Protein 8R0D (pdb70)

Solvent-accessible surface area: 11100 Å² total; per-residue (Å²): 139,116,97,0,116,25,22,2,0,0,0,2,13,0,4,26,20,13,0,20,26,0,0,74,25,0,48,89,12,14,3,57,0,0,0,0,15,101,77,66,112,78,0,78,59,29,5,108,144,30,29,203,66,8,26,25,22,91,2,42,12,32,62,58,108,33,0,62,74,0,2,80,54,1,39,90,123,46,62,80,0,8,1,0,0,8,15,24,16,24,0,5,110,11,87,18,51,111,157,81,40,74,149,82,33,59,96,100,0,44,15,12,1,44,71,2,5,111,21,0,1,81,18,0,13,157,32,0,40,99,56,114,96,2,1,0,0,0,6,0,1,2,59,64,100,3,16,63,78,0,2,72,1,9,15,82,0,3,117,29,2,25,28,23,4,132,101,28,15,82,104,3,39,142,49,43,2,23,0,0,1,0,0,5,41,3,17,10,47,39,22,24,22,49,52,120,103,8,34,46,53,5,100,59,54,7,78,142,121,30,108,125,144,26,16,75,98,90,3,70,24,0,1,124,11,0,6,80,0,1,1,72,122,2,70,215,36,57,33,79,37,41,49,47,29,91,37,110,23,136,162

Structure (mmCIF, N/CA/C/O backbone):
data_8R0D
#
_entry.id   8R0D
#
_cell.length_a   62.890
_cell.length_b   85.520
_cell.length_c   109.720
_cell.angle_alpha   90.000
_cell.angle_beta   90.000
_cell.angle_gamma   90.000
#
_symmetry.space_group_name_H-M   'I 2 2 2'
#
loop_
_entity.id
_entity.type
_entity.pdbx_description
1 polymer Borneoldehydrogenase
2 non-polymer 1,2-ETHANEDIOL
3 non-polymer 'FORMIC ACID'
4 water water
#
loop_
_atom_site.group_PDB
_atom_site.id
_atom_site.type_symbol
_atom_site.label_atom_id
_atom_site.label_alt_id
_atom_site.label_comp_id
_atom_site.label_asym_id
_atom_site.label_entity_id
_atom_site.label_seq_id
_atom_site.pdbx_PDB_ins_code
_atom_site.Cartn_x
_atom_site.Cartn_y
_atom_site.Cartn_z
_atom_site.occupancy
_atom_site.B_iso_or_equiv
_atom_site.auth_seq_id
_atom_site.auth_comp_id
_atom_site.auth_asym_id
_atom_site.auth_atom_id
_atom_site.pdbx_PDB_model_num
ATOM 1 N N . SER A 1 22 ? 30.11567 1.87664 19.86159 1.000 66.02863 22 SER A N 1
ATOM 2 C CA . SER A 1 22 ? 31.20451 2.81499 20.13878 1.000 67.99868 22 SER A CA 1
ATOM 3 C C . SER A 1 22 ? 30.69268 4.17042 20.63638 1.000 59.42809 22 SER A C 1
ATOM 4 O O . SER A 1 22 ? 31.44322 4.94245 21.23447 1.000 62.02760 22 SER A O 1
ATOM 7 N N . LYS A 1 23 ? 29.42136 4.46235 20.37454 1.000 60.16177 23 LYS A N 1
ATOM 8 C CA . LYS A 1 23 ? 28.79586 5.72061 20.77097 1.000 41.15303 23 LYS A CA 1
ATOM 9 C C . LYS A 1 23 ? 27.88879 5.46473 21.97424 1.000 39.32425 23 LYS A C 1
ATOM 10 O O . LYS A 1 23 ? 26.66101 5.54910 21.91828 1.000 32.69903 23 LYS A O 1
ATOM 16 N N A ARG A 1 24 ? 28.51895 5.15762 23.09729 0.642 33.30324 24 ARG A N 1
ATOM 17 N N B ARG A 1 24 ? 28.52519 5.17415 23.10105 0.358 33.30665 24 ARG A N 1
ATOM 18 C CA A ARG A 1 24 ? 27.74923 4.72637 24.25201 0.642 28.64237 24 ARG A CA 1
ATOM 19 C CA B ARG A 1 24 ? 27.79211 4.74483 24.28047 0.358 28.75271 24 ARG A CA 1
ATOM 20 C C A ARG A 1 24 ? 26.97594 5.85476 24.91344 0.642 28.67588 24 ARG A C 1
ATOM 21 C C B ARG A 1 24 ? 26.98214 5.86075 24.92106 0.358 28.70442 24 ARG A C 1
ATOM 22 O O A ARG A 1 24 ? 26.20551 5.58184 25.83715 0.642 31.81359 24 ARG A O 1
ATOM 23 O O B ARG A 1 24 ? 26.20529 5.58505 25.83985 0.358 31.74230 24 ARG A O 1
ATOM 38 N N . LEU A 1 25 ? 27.12642 7.10544 24.45904 1.000 22.36603 25 LEU A N 1
ATOM 39 C CA . LEU A 1 25 ? 26.39908 8.22663 25.04449 1.000 24.78870 25 LEU A CA 1
ATOM 40 C C . LEU A 1 25 ? 25.65964 9.02142 23.97401 1.000 25.63055 25 LEU A C 1
ATOM 41 O O . LEU A 1 25 ? 25.42796 10.22872 24.13632 1.000 21.84694 25 LEU A O 1
ATOM 46 N N A GLU A 1 26 ? 25.31923 8.37397 22.86087 0.707 27.35384 26 GLU A N 1
ATOM 47 N N B GLU A 1 26 ? 25.25806 8.34633 22.89298 0.293 27.40112 26 GLU A N 1
ATOM 48 C CA A GLU A 1 26 ? 24.78597 9.11795 21.72752 0.707 27.54799 26 GLU A CA 1
ATOM 49 C CA B GLU A 1 26 ? 24.55901 8.94833 21.75537 0.293 28.46567 26 GLU A CA 1
ATOM 50 C C A GLU A 1 26 ? 23.53762 9.88691 22.13923 0.707 27.73965 26 GLU A C 1
ATOM 51 C C B GLU A 1 26 ? 23.44100 9.88935 22.20145 0.293 27.81691 26 GLU A C 1
ATOM 52 O O A GLU A 1 26 ? 22.60800 9.33385 22.73191 0.707 30.69360 26 GLU A O 1
ATOM 53 O O B GLU A 1 26 ? 22.48247 9.45921 22.84929 0.293 30.50698 26 GLU A O 1
ATOM 64 N N . GLY A 1 27 ? 23.55535 11.18217 21.86475 1.000 27.30983 27 GLY A N 1
ATOM 65 C CA . GLY A 1 27 ? 22.44903 12.07845 22.11117 1.000 31.80638 27 GLY A CA 1
ATOM 66 C C . GLY A 1 27 ? 22.32743 12.59134 23.53080 1.000 28.38992 27 GLY A C 1
ATOM 67 O O . GLY A 1 27 ? 21.49154 13.47337 23.78604 1.000 27.71486 27 GLY A O 1
ATOM 68 N N . LYS A 1 28 ? 23.12938 12.08090 24.46231 1.000 22.69189 28 LYS A N 1
ATOM 69 C CA . LYS A 1 28 ? 23.04788 12.51529 25.84685 1.000 23.47929 28 LYS A CA 1
ATOM 70 C C . LYS A 1 28 ? 23.75440 13.85249 26.00990 1.000 22.19480 28 LYS A C 1
ATOM 71 O O . LYS A 1 28 ? 24.66603 14.18782 25.25294 1.000 28.64028 28 LYS A O 1
ATOM 77 N N . VAL A 1 29 ? 23.31398 14.60971 27.00867 1.000 18.94499 29 VAL A N 1
ATOM 78 C CA . VAL A 1 29 ? 23.80696 15.95431 27.30442 1.000 20.70277 29 VAL A CA 1
ATOM 79 C C . VAL A 1 29 ? 24.45755 15.88988 28.67926 1.000 19.88991 29 VAL A C 1
ATOM 80 O O . VAL A 1 29 ? 23.77254 15.60381 29.67156 1.000 22.79278 29 VAL A O 1
ATOM 84 N N . ALA A 1 30 ? 25.75442 16.18304 28.74213 1.000 20.09384 30 ALA A N 1
ATOM 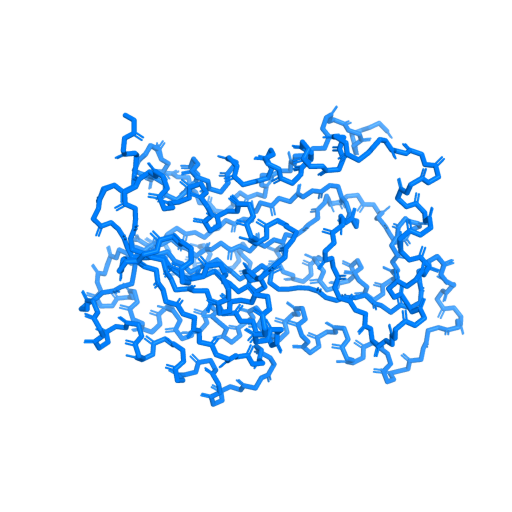85 C CA . ALA A 1 30 ? 26.52089 16.07177 29.97813 1.000 19.22223 30 ALA A CA 1
ATOM 86 C C . ALA A 1 30 ? 27.12665 17.41978 30.34243 1.000 22.56667 30 ALA A C 1
ATOM 87 O O . ALA A 1 30 ? 27.61913 18.14915 29.47484 1.000 20.35641 30 ALA A O 1
ATOM 89 N N . ILE A 1 31 ? 27.08963 17.75860 31.63013 1.000 17.29996 31 ILE A N 1
ATOM 90 C CA . ILE A 1 31 ? 27.86482 18.86704 32.18771 1.000 19.59040 31 ILE A CA 1
ATOM 91 C C . ILE A 1 31 ? 28.99175 18.27215 33.00734 1.000 22.05735 31 ILE A C 1
ATOM 92 O O . ILE A 1 31 ? 28.76416 17.34303 33.78679 1.000 20.28111 31 ILE A O 1
ATOM 97 N N . ILE A 1 32 ? 30.19971 18.79958 32.85744 1.000 16.11405 32 ILE A N 1
ATOM 98 C CA . ILE A 1 32 ? 31.34718 18.27165 33.60549 1.000 21.08938 32 ILE A CA 1
ATOM 99 C C . ILE A 1 32 ? 32.03752 19.45859 34.26731 1.000 24.06227 32 ILE A C 1
ATOM 100 O O . ILE A 1 32 ? 32.58809 20.32422 33.56594 1.000 20.27954 32 ILE A O 1
ATOM 105 N N . THR A 1 33 ? 31.98255 19.53374 35.60560 1.000 17.73761 33 THR A N 1
ATOM 106 C CA . THR A 1 33 ? 32.70726 20.61948 36.26093 1.000 19.66960 33 THR A CA 1
ATOM 107 C C . THR A 1 33 ? 34.17864 20.22738 36.43050 1.000 17.42402 33 THR A C 1
ATOM 108 O O . THR A 1 33 ? 34.53872 19.05382 36.39052 1.000 20.33924 33 THR A O 1
ATOM 112 N N . GLY A 1 34 ? 35.03029 21.22940 36.66069 1.000 18.46921 34 GLY A N 1
ATOM 113 C CA . GLY A 1 34 ? 36.46093 20.97677 36.58836 1.000 20.61876 34 GLY A CA 1
ATOM 114 C C . GLY A 1 34 ? 36.87056 20.38902 35.25692 1.000 20.27140 34 GLY A C 1
ATOM 115 O O . GLY A 1 34 ? 37.85542 19.65140 35.18664 1.000 19.98284 34 GLY A O 1
ATOM 116 N N . GLY A 1 35 ? 36.11228 20.69596 34.17308 1.000 19.49897 35 GLY A N 1
ATOM 117 C CA . GLY A 1 35 ? 36.34887 19.99658 32.93779 1.000 22.20318 35 GLY A CA 1
ATOM 118 C C . GLY A 1 35 ? 37.54116 20.47254 32.14133 1.000 21.70609 35 GLY A C 1
ATOM 119 O O . GLY A 1 35 ? 37.80773 19.92083 31.06351 1.000 22.75465 35 GLY A O 1
ATOM 120 N N . ALA A 1 36 ? 38.27343 21.47525 32.61895 1.000 23.01716 36 ALA A N 1
ATOM 121 C CA . ALA A 1 36 ? 39.36186 22.02609 31.80435 1.000 26.54833 36 ALA A CA 1
ATOM 122 C C . ALA A 1 36 ? 40.67765 21.30567 32.03152 1.000 28.63645 36 ALA A C 1
ATOM 123 O O . ALA A 1 36 ? 41.63367 21.55181 31.29476 1.000 24.99192 36 ALA A O 1
ATOM 125 N N . SER A 1 37 ? 40.76853 20.41551 33.01631 1.000 22.88153 37 SER A N 1
ATOM 126 C CA . SER A 1 37 ? 42.04460 19.76555 33.27575 1.000 21.20073 37 SER A CA 1
ATOM 127 C C . SER A 1 37 ? 41.81191 18.40007 33.90565 1.000 25.57036 37 SER A C 1
ATOM 128 O O . SER A 1 37 ? 40.70961 18.09111 34.35772 1.000 25.57032 37 SER A O 1
ATOM 131 N N . GLY A 1 38 ? 42.87769 17.59629 33.96246 1.000 21.20664 38 GLY A N 1
ATOM 132 C CA . GLY A 1 38 ? 42.83682 16.39834 34.82035 1.000 23.60468 38 GLY A CA 1
ATOM 133 C C . GLY A 1 38 ? 41.73264 15.42311 34.43564 1.000 27.12742 38 GLY A C 1
ATOM 134 O O . GLY A 1 38 ? 41.44412 15.20830 33.24641 1.000 24.69831 38 GLY A O 1
ATOM 135 N N . ILE A 1 39 ? 41.10862 14.81484 35.46138 1.000 23.70573 39 ILE A N 1
ATOM 136 C CA . ILE A 1 39 ? 40.00957 13.87289 35.23852 1.000 25.63709 39 ILE A CA 1
ATOM 137 C C . ILE A 1 39 ? 38.88590 14.52971 34.44162 1.000 20.99048 39 ILE A C 1
ATOM 138 O O . ILE A 1 39 ? 38.29196 13.91056 33.53988 1.000 22.43947 39 ILE A O 1
ATOM 143 N N . GLY A 1 40 ? 38.54396 15.76768 34.78597 1.000 21.25422 40 GLY A N 1
ATOM 144 C CA . GLY A 1 40 ? 37.44261 16.42246 34.08018 1.000 18.65983 40 GLY A CA 1
ATOM 145 C C . GLY A 1 40 ? 37.69657 16.47801 32.58337 1.000 20.00823 40 GLY A C 1
ATOM 146 O O . GLY A 1 40 ? 36.84078 16.10573 31.77869 1.000 18.94134 40 GLY A O 1
ATOM 147 N N . ALA A 1 41 ? 38.90407 16.90585 32.19435 1.000 21.51475 41 ALA A N 1
ATOM 148 C CA . ALA A 1 41 ? 39.23098 17.02688 30.76972 1.000 22.49441 41 ALA A CA 1
ATOM 149 C C . ALA A 1 41 ? 39.23727 15.67045 30.07503 1.000 24.26261 41 ALA A C 1
ATOM 150 O O . ALA A 1 41 ? 38.76110 15.53997 28.93390 1.000 23.84343 41 ALA A O 1
ATOM 152 N N A SER A 1 42 ? 39.81076 14.64351 30.71553 0.648 23.32228 42 SER A N 1
ATOM 153 N N B SER A 1 42 ? 39.78611 14.65396 30.74445 0.352 23.30594 42 SER A N 1
ATOM 154 C CA A SER A 1 42 ? 39.74689 13.30966 30.11858 0.648 22.07335 42 SER A CA 1
ATOM 155 C CA B SER A 1 42 ? 39.77935 13.30228 30.19970 0.352 22.18019 42 SER A CA 1
ATOM 156 C C A SER A 1 42 ? 38.30266 12.89139 29.89288 0.648 19.48627 42 SER A C 1
ATOM 157 C C B SER A 1 42 ? 38.35970 12.78917 29.99271 0.352 19.72173 42 SER A C 1
ATOM 158 O O A SER A 1 42 ? 37.96950 12.31141 28.85588 0.648 21.91270 42 SER A O 1
ATOM 159 O O B SER A 1 42 ? 38.10903 12.01616 29.06438 0.352 22.34058 42 SER A O 1
ATOM 164 N N . THR A 1 43 ? 37.41950 13.20853 30.84515 1.000 20.80048 43 THR A N 1
ATOM 165 C CA . THR A 1 43 ? 36.03605 12.78717 30.70253 1.000 18.54026 43 THR A CA 1
ATOM 166 C C . THR A 1 43 ? 35.32505 13.58898 29.60756 1.000 16.52951 43 THR A C 1
ATOM 167 O O . THR A 1 43 ? 34.52759 13.03031 28.84809 1.000 21.43153 43 THR A O 1
ATOM 171 N N . VAL A 1 44 ? 35.62323 14.88204 29.50649 1.000 18.61349 44 VAL A N 1
ATOM 172 C CA . VAL A 1 44 ? 35.09472 15.70314 28.41096 1.000 15.99447 44 VAL A CA 1
ATOM 173 C C . VAL A 1 44 ? 35.41186 15.03758 27.09040 1.000 18.99822 44 VAL A C 1
ATOM 174 O O . VAL A 1 44 ? 34.53377 14.79226 26.24521 1.000 22.28952 44 VAL A O 1
ATOM 178 N N . GLN A 1 45 ? 36.67767 14.69373 26.91265 1.000 19.36154 45 GLN A N 1
ATOM 179 C CA . GLN A 1 45 ? 37.08880 14.12715 25.63621 1.000 21.80113 45 GLN A CA 1
ATOM 180 C C . GLN A 1 45 ? 36.40337 12.79489 25.37979 1.000 25.28650 45 GLN A C 1
ATOM 181 O O . GLN A 1 45 ? 35.87555 12.54223 24.28517 1.000 24.77106 45 GLN A O 1
ATOM 187 N N . LEU A 1 46 ? 36.43216 11.91152 26.37862 1.000 22.44335 46 LEU A N 1
ATOM 188 C CA . LEU A 1 46 ? 35.83711 10.59121 26.21979 1.000 17.43714 46 LEU A CA 1
ATOM 189 C C . LEU A 1 46 ? 34.33142 10.67345 25.96688 1.000 21.91512 46 LEU A C 1
ATOM 190 O O . LEU A 1 46 ? 33.79236 9.90765 25.15418 1.000 20.87589 46 LEU A O 1
ATOM 195 N N . PHE A 1 47 ? 33.62490 11.54267 26.69103 1.000 18.09045 47 PHE A N 1
ATOM 196 C C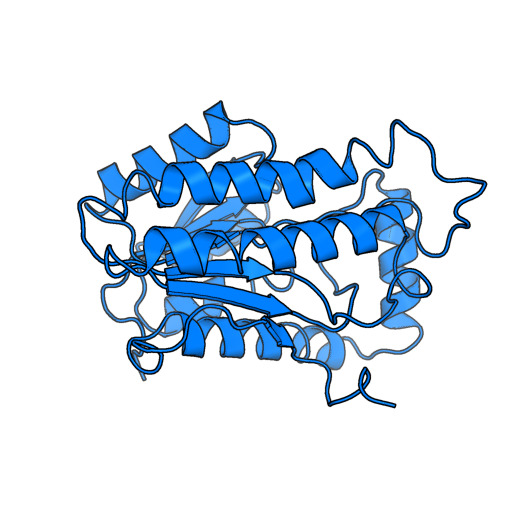A . PHE A 1 47 ? 32.18787 11.68514 26.46952 1.000 19.62979 47 PHE A CA 1
ATOM 197 C C . PHE A 1 47 ? 31.93099 12.20237 25.06186 1.000 21.95798 47 PHE A C 1
ATOM 198 O O . PHE A 1 47 ? 31.02163 11.73262 24.36787 1.000 21.05597 47 PHE A O 1
ATOM 206 N N . HIS A 1 48 ? 32.74045 13.15899 24.62606 1.000 21.57662 48 HIS A N 1
ATOM 207 C CA . HIS A 1 48 ? 32.59555 13.67629 23.26231 1.000 23.57835 48 HIS A CA 1
ATOM 208 C C . HIS A 1 48 ? 32.83376 12.57870 22.23590 1.000 24.90718 48 HIS A C 1
ATOM 209 O O . HIS A 1 48 ? 32.03553 12.40195 21.31512 1.000 26.74311 48 HIS A O 1
ATOM 216 N N . GLU A 1 49 ? 33.92648 11.81173 22.38393 1.000 19.87893 49 GLU A N 1
ATOM 217 C CA . GLU A 1 49 ? 34.15317 10.68493 21.46749 1.000 23.13168 49 GLU A CA 1
ATOM 218 C C . GLU A 1 49 ? 33.01388 9.67379 21.47250 1.000 34.84332 49 GLU A C 1
ATOM 219 O O . GLU A 1 49 ? 32.88482 8.90293 20.51369 1.000 28.40688 49 GLU A O 1
ATOM 225 N N . ASN A 1 50 ? 32.18865 9.64983 22.52019 1.000 22.95312 50 ASN A N 1
ATOM 226 C CA . ASN A 1 50 ? 31.11918 8.67231 22.64170 1.000 22.92866 50 ASN A CA 1
ATOM 227 C C . ASN A 1 50 ? 29.74686 9.25869 22.33451 1.000 21.96520 50 ASN A C 1
ATOM 228 O O . ASN A 1 50 ? 28.72216 8.65666 22.69015 1.000 24.69306 50 ASN A O 1
ATOM 233 N N . GLY A 1 51 ? 29.70424 10.42520 21.70486 1.000 21.65412 51 GLY A N 1
ATOM 234 C CA . GLY A 1 51 ? 28.47508 10.91420 21.13176 1.000 21.96728 51 GLY A CA 1
ATOM 235 C C . GLY A 1 51 ? 27.71109 11.88677 21.98995 1.000 22.84304 51 GLY A C 1
ATOM 236 O O . GLY A 1 51 ? 26.62357 12.30717 21.58611 1.000 24.29468 51 GLY A O 1
ATOM 237 N N . ALA A 1 52 ? 28.23046 12.25827 23.16217 1.000 20.81076 52 ALA A N 1
ATOM 238 C CA . ALA A 1 52 ? 27.46726 13.16261 24.01444 1.000 20.55015 52 ALA A CA 1
ATOM 239 C C . ALA A 1 52 ? 27.67723 14.59836 23.53318 1.000 22.85826 52 ALA A C 1
ATOM 240 O O . ALA A 1 52 ? 28.67868 14.91655 22.87552 1.000 22.15299 52 ALA A O 1
ATOM 242 N N . LYS A 1 53 ? 26.70971 15.45751 23.86168 1.000 19.82045 53 LYS A N 1
ATOM 243 C CA . LYS A 1 53 ? 26.91949 16.90008 23.86215 1.000 21.15873 53 LYS A CA 1
ATOM 244 C C . LYS A 1 53 ? 27.55061 17.22834 25.19999 1.000 26.81148 53 LYS A C 1
ATOM 245 O O . LYS A 1 53 ? 27.06142 16.74148 26.21655 1.000 23.22101 53 LYS A O 1
ATOM 251 N N . VAL A 1 54 ? 28.62905 18.01744 25.22478 1.000 17.84456 54 VAL A N 1
ATOM 252 C CA . VAL A 1 54 ? 29.36391 18.22747 26.48353 1.000 17.68363 54 VAL A CA 1
ATOM 253 C C . VAL A 1 54 ? 29.49897 19.71317 26.77701 1.000 24.83862 54 VAL A C 1
ATOM 254 O O . VAL A 1 54 ? 29.97749 20.47057 25.92707 1.000 22.29882 54 VAL A O 1
ATOM 258 N N . VAL A 1 55 ? 29.14405 20.10551 28.00479 1.000 17.23421 55 VAL A N 1
ATOM 259 C CA . VAL A 1 55 ? 29.37014 21.44843 28.52712 1.000 19.14294 55 VAL A CA 1
ATOM 260 C C . VAL A 1 55 ? 30.51685 21.36933 29.52350 1.000 29.27328 55 VAL A C 1
ATOM 261 O O . VAL A 1 55 ? 30.39522 20.70846 30.57369 1.000 21.65048 55 VAL A O 1
ATOM 265 N N . ILE A 1 56 ? 31.62315 22.03366 29.18742 1.000 22.22791 56 ILE A N 1
ATOM 266 C CA . ILE A 1 56 ? 32.79011 22.12970 30.06724 1.000 23.38176 56 ILE A CA 1
ATOM 267 C C . ILE A 1 56 ? 32.54578 23.28707 31.01534 1.000 25.79599 56 ILE A C 1
ATOM 268 O O . ILE A 1 56 ? 32.38042 24.42183 30.56293 1.000 24.18735 56 ILE A O 1
ATOM 273 N N . ALA A 1 57 ? 32.51214 23.01580 32.32180 1.000 20.54647 57 ALA A N 1
ATOM 274 C CA . ALA A 1 57 ? 32.42709 24.07944 33.32430 1.000 17.73838 57 ALA A CA 1
ATOM 275 C C . ALA A 1 57 ? 33.73941 24.15641 34.10704 1.000 27.98022 57 ALA A C 1
ATOM 276 O O . ALA A 1 57 ? 34.16732 23.16439 34.70819 1.000 20.95838 57 ALA A O 1
ATOM 278 N N . ASP A 1 58 ? 34.35736 25.33450 34.13829 1.000 19.30946 58 ASP A N 1
ATOM 279 C CA . ASP A 1 58 ? 35.58558 25.49024 34.91496 1.000 20.69444 58 ASP A CA 1
ATOM 280 C C . ASP A 1 58 ? 35.78722 26.97706 35.17847 1.000 23.94899 58 ASP A C 1
ATOM 281 O O . ASP A 1 58 ? 34.92383 27.79638 34.87248 1.000 21.49451 58 ASP A O 1
ATOM 286 N N . ILE A 1 59 ? 36.92169 27.32228 35.77445 1.000 21.06063 59 ILE A N 1
ATOM 287 C CA . ILE A 1 59 ? 37.34834 28.70410 35.90923 1.000 27.05356 59 ILE A CA 1
ATOM 288 C C . ILE A 1 59 ? 38.64330 28.95276 35.17287 1.000 26.75499 59 ILE A C 1
ATOM 289 O O . ILE A 1 59 ? 39.13213 30.08052 35.16473 1.000 28.20086 59 ILE A O 1
ATOM 294 N N . GLN A 1 60 ? 39.22258 27.91857 34.56036 1.000 25.76316 60 GLN A N 1
ATOM 295 C CA . GLN A 1 60 ? 40.42349 28.08506 33.75207 1.000 25.82808 60 GLN A CA 1
ATOM 296 C C . GLN A 1 60 ? 39.96964 28.29457 32.30570 1.000 28.75093 60 GLN A C 1
ATOM 297 O O . GLN A 1 60 ? 39.89640 27.36410 31.50489 1.000 27.99826 60 GLN A O 1
ATOM 303 N N . ASP A 1 61 ? 39.63611 29.55289 31.98653 1.000 29.96088 61 ASP A N 1
ATOM 304 C CA . ASP A 1 61 ? 38.96268 29.86454 30.72237 1.000 29.36367 61 ASP A CA 1
ATOM 305 C C . ASP A 1 61 ? 39.83578 29.53620 29.51261 1.000 29.16263 61 ASP A C 1
ATOM 306 O O . ASP A 1 61 ? 39.34164 28.99953 28.51127 1.000 35.87697 61 ASP A O 1
ATOM 311 N N . ASP A 1 62 ? 41.13459 29.84627 29.57967 1.000 32.68010 62 ASP A N 1
ATOM 312 C CA A ASP A 1 62 ? 42.02317 29.59333 28.44544 0.557 33.72082 62 ASP A CA 1
ATOM 313 C CA B ASP A 1 62 ? 41.99438 29.60096 28.42765 0.443 33.69609 62 ASP A CA 1
ATOM 314 C C . ASP A 1 62 ? 42.06447 28.10969 28.10305 1.000 30.42908 62 ASP A C 1
ATOM 315 O O . ASP A 1 62 ? 41.83706 27.71128 26.95145 1.000 32.69276 62 ASP A O 1
ATOM 324 N N . LEU A 1 63 ? 42.36226 27.27067 29.09859 1.000 29.51144 63 LEU A N 1
ATOM 325 C CA . LEU A 1 63 ? 42.37056 25.82766 28.88034 1.000 31.59617 63 LEU A CA 1
ATOM 326 C C . LEU A 1 63 ? 40.99446 25.34320 28.44445 1.000 20.99846 63 LEU A C 1
ATOM 327 O O . LEU A 1 63 ? 40.86740 24.58564 27.48311 1.000 23.27327 63 LEU A O 1
ATOM 332 N N . GLY A 1 64 ? 39.93882 25.78451 29.13662 1.000 25.81091 64 GLY A N 1
ATOM 333 C CA . GLY A 1 64 ? 38.61927 25.23713 28.84312 1.000 27.05541 64 GLY A CA 1
ATOM 334 C C . GLY A 1 64 ? 38.10779 25.63165 27.46511 1.000 25.45364 64 GLY A C 1
ATOM 335 O O . GLY A 1 64 ? 37.54295 24.81058 26.73760 1.000 22.79246 64 GLY A O 1
ATOM 336 N N . GLN A 1 65 ? 38.29157 26.89485 27.08789 1.000 29.77654 65 GLN A N 1
ATOM 337 C CA . GLN A 1 65 ? 37.83907 27.32850 25.77428 1.000 25.42371 65 GLN A CA 1
ATOM 338 C C . GLN A 1 65 ? 38.63792 26.63846 24.67591 1.000 25.33681 65 GLN A C 1
ATOM 339 O O . GLN A 1 65 ? 38.09258 26.30014 23.60777 1.000 25.77213 65 GLN A O 1
ATOM 345 N N . ALA A 1 66 ? 39.93192 26.40627 24.92363 1.000 25.36533 66 ALA A N 1
ATOM 346 C CA . ALA A 1 66 ? 40.75552 25.74757 23.92213 1.000 27.17117 66 ALA A CA 1
ATOM 347 C C . ALA A 1 66 ? 40.26303 24.33487 23.66253 1.000 28.65003 66 ALA A C 1
ATOM 348 O O . ALA A 1 66 ? 40.23284 23.87751 22.51942 1.000 21.08005 66 ALA A O 1
ATOM 350 N N . ILE A 1 67 ? 39.86769 23.62001 24.71699 1.000 25.27461 67 ILE A N 1
ATOM 351 C CA . ILE A 1 67 ? 39.37620 22.25879 24.53086 1.000 20.93339 67 ILE A CA 1
ATOM 352 C C . ILE A 1 67 ? 38.06315 22.27267 23.76143 1.000 20.81356 67 ILE A C 1
ATOM 353 O O . ILE A 1 67 ? 37.86616 21.49701 22.81563 1.000 28.54953 67 ILE A O 1
ATOM 358 N N . ALA A 1 68 ? 37.14211 23.15826 24.15694 1.000 21.07224 68 ALA A N 1
ATOM 359 C CA . ALA A 1 68 ? 35.89000 23.30328 23.42428 1.000 21.68487 68 ALA A CA 1
ATOM 360 C C . ALA A 1 68 ? 36.14948 23.56670 21.95053 1.000 30.50150 68 ALA A C 1
ATOM 361 O O . ALA A 1 68 ? 35.57859 22.89277 21.08523 1.000 27.19665 68 ALA A O 1
ATOM 363 N N . ASN A 1 69 ? 37.00910 24.55620 21.64748 1.000 24.69612 69 ASN A N 1
ATOM 364 C CA . ASN A 1 69 ? 37.31933 24.89358 20.24934 1.000 23.09520 69 ASN A CA 1
ATOM 365 C C . ASN A 1 69 ? 37.88118 23.69871 19.49466 1.000 26.51240 69 ASN A C 1
ATOM 366 O O . ASN A 1 69 ? 37.48622 23.43258 18.35572 1.000 29.41369 69 ASN A O 1
ATOM 371 N N . LYS A 1 70 ? 38.80291 22.96333 20.11881 1.000 24.96779 70 LYS A N 1
ATOM 372 C CA . LYS A 1 70 ? 39.38200 21.78416 19.48551 1.000 23.98232 70 LYS A CA 1
ATOM 373 C C . LYS A 1 70 ? 38.32117 20.74077 19.19219 1.000 32.39471 70 LYS A C 1
ATOM 374 O O . LYS A 1 70 ? 38.30017 20.15846 18.10675 1.000 26.79454 70 LYS A O 1
ATOM 380 N N . LEU A 1 71 ? 37.42755 20.47266 20.15580 1.000 25.26625 71 LEU A N 1
ATOM 381 C CA . LEU A 1 71 ? 36.51766 19.35890 19.93783 1.000 28.27647 71 LEU A CA 1
ATOM 382 C C . LEU A 1 71 ? 35.35617 19.69881 19.00960 1.000 26.51175 71 LEU A C 1
ATOM 383 O O . LEU A 1 71 ? 34.78551 18.78004 18.42022 1.000 29.79748 71 LEU A O 1
ATOM 388 N N . GLY A 1 72 ? 34.97863 20.96546 18.85936 1.000 31.27115 72 GLY A N 1
ATOM 389 C CA . GLY A 1 72 ? 33.94916 21.32313 17.87872 1.000 29.66338 72 GLY A CA 1
ATOM 390 C C . GLY A 1 72 ? 32.55945 21.55530 18.45873 1.000 33.72858 72 GLY A C 1
ATOM 391 O O . GLY A 1 72 ? 32.35974 21.65357 19.66965 1.000 38.00112 72 GLY A O 1
ATOM 392 N N . LYS A 1 73 ? 31.56341 21.56006 17.55814 1.000 46.03599 73 LYS A N 1
ATOM 393 C CA . LYS A 1 73 ? 30.27341 22.21007 17.83878 1.000 56.42373 73 LYS A CA 1
ATOM 394 C C . LYS A 1 73 ? 29.50822 21.58602 19.00662 1.000 48.50298 73 LYS A C 1
ATOM 395 O O . LYS A 1 73 ? 28.74322 22.28794 19.68629 1.000 45.83309 73 LYS A O 1
ATOM 401 N N . ASN A 1 74 ? 29.64423 20.28167 19.22806 1.000 26.06489 74 ASN A N 1
ATOM 402 C CA . ASN A 1 74 ? 28.88779 19.65677 20.31119 1.000 30.46448 74 ASN A CA 1
ATOM 403 C C . ASN A 1 74 ? 29.57390 19.78831 21.66456 1.000 27.86384 74 ASN A C 1
ATOM 404 O O . ASN A 1 74 ? 29.23475 19.04432 22.60915 1.000 23.58281 74 ASN A O 1
ATOM 409 N N . VAL A 1 75 ? 30.54297 20.69054 21.77124 1.000 20.38189 75 VAL A N 1
ATOM 410 C CA . VAL A 1 75 ? 31.22690 20.97929 23.01912 1.000 23.05541 75 VAL A CA 1
ATOM 411 C C . VAL A 1 75 ? 31.23534 22.48566 23.20454 1.000 32.79016 75 VAL A C 1
ATOM 412 O O . VAL A 1 75 ? 31.53312 23.23131 22.26856 1.000 26.48843 75 VAL A O 1
ATOM 416 N N . CYS A 1 76 ? 30.93506 22.94458 24.40957 1.000 23.34843 76 CYS A N 1
ATOM 417 C CA . CYS A 1 76 ? 31.07472 24.36703 24.65916 1.000 21.36689 76 CYS A CA 1
ATOM 418 C C . CYS A 1 76 ? 31.59111 24.55703 26.06650 1.000 25.19307 76 CYS A C 1
ATOM 419 O O . CYS A 1 76 ? 31.46221 23.67726 26.91721 1.000 22.76499 76 CYS A O 1
ATOM 422 N N . TYR A 1 77 ? 32.14994 25.73768 26.30693 1.000 22.54615 77 TYR A N 1
ATOM 423 C CA . TYR A 1 77 ? 32.77926 26.04696 27.58023 1.000 20.28801 77 TYR A CA 1
ATOM 424 C C . TYR A 1 77 ? 31.97282 27.11148 28.28423 1.000 25.91541 77 TYR A C 1
ATOM 425 O O . TYR A 1 77 ? 31.57524 28.10099 27.66261 1.000 25.00792 77 TYR A O 1
ATOM 434 N N . ILE A 1 78 ? 31.74473 26.93118 29.58477 1.000 22.30465 78 ILE A N 1
ATOM 435 C CA . ILE A 1 78 ? 31.04555 27.93759 30.37238 1.000 18.14424 78 ILE A CA 1
ATOM 436 C C . ILE A 1 78 ? 31.83229 28.18043 31.65567 1.000 28.15345 78 ILE A C 1
ATOM 437 O O . ILE A 1 78 ? 32.06183 27.23767 32.42583 1.000 22.96243 78 ILE A O 1
ATOM 442 N N . HIS A 1 79 ? 32.22476 29.44304 31.88879 1.000 21.49523 79 HIS A N 1
ATOM 443 C CA . HIS A 1 79 ? 32.86342 29.82887 33.15120 1.000 23.77909 79 HIS A CA 1
ATOM 444 C C . HIS A 1 79 ? 31.92817 29.57186 34.33282 1.000 24.87575 79 HIS A C 1
ATOM 445 O O . HIS A 1 79 ? 30.79541 30.05016 34.34287 1.000 24.74549 79 HIS A O 1
ATOM 452 N N . CYS A 1 80 ? 32.39938 28.84773 35.35919 1.000 22.23938 80 CYS A N 1
ATOM 453 C CA . CYS A 1 80 ? 31.51487 28.55324 36.49612 1.000 24.37882 80 CYS A CA 1
ATOM 454 C C . CYS A 1 80 ? 32.36588 28.26985 37.71775 1.000 28.98971 80 CYS A C 1
ATOM 455 O O . CYS A 1 80 ? 33.09604 27.27497 37.74061 1.000 22.35770 80 CYS A O 1
ATOM 458 N N . ASP A 1 81 ? 32.28044 29.14682 38.70302 1.000 23.73982 81 ASP A N 1
ATOM 459 C CA . ASP A 1 81 ? 32.82178 28.88220 40.02413 1.000 23.73068 81 ASP A CA 1
ATOM 460 C C . ASP A 1 81 ? 31.75856 28.09425 40.78256 1.000 19.83562 81 ASP A C 1
ATOM 461 O O . ASP A 1 81 ? 30.70346 28.63807 41.12284 1.000 21.00445 81 ASP A O 1
ATOM 466 N N . VAL A 1 82 ? 32.01184 26.80057 41.03131 1.000 23.06411 82 VAL A N 1
ATOM 467 C CA . VAL A 1 82 ? 30.92167 25.94432 41.50859 1.000 19.38933 82 VAL A CA 1
ATOM 468 C C . VAL A 1 82 ? 30.49435 26.31709 42.91967 1.000 29.27626 82 VAL A C 1
ATOM 469 O O . VAL A 1 82 ? 29.39451 25.93605 43.35592 1.000 26.49465 82 VAL A O 1
ATOM 473 N N . SER A 1 83 ? 31.32912 27.04094 43.65229 1.000 24.89489 83 SER A N 1
ATOM 474 C CA . SER A 1 83 ? 30.90955 27.48851 44.97449 1.000 27.27343 83 SER A CA 1
ATOM 475 C C . SER A 1 83 ? 29.92573 28.64656 44.90320 1.000 33.65313 83 SER A C 1
ATOM 476 O O . SER A 1 83 ? 29.33443 29.00844 45.92271 1.000 29.23620 83 SER A O 1
ATOM 479 N N . ASN A 1 84 ? 29.73270 29.22499 43.72320 1.000 27.96464 84 ASN A N 1
ATOM 480 C CA . ASN A 1 84 ? 28.85952 30.37866 43.52411 1.000 28.04667 84 ASN A CA 1
ATOM 481 C C . ASN A 1 84 ? 27.54739 29.86748 42.93926 1.000 27.94170 84 ASN A C 1
ATOM 482 O O . ASN A 1 84 ? 27.52475 29.38255 41.80217 1.000 24.20077 84 ASN A O 1
ATOM 487 N N . GLU A 1 85 ? 26.44487 30.00335 43.68710 1.000 26.86462 85 GLU A N 1
ATOM 488 C CA . GLU A 1 85 ? 25.21305 29.38754 43.20392 1.000 25.17279 85 GLU A CA 1
ATOM 489 C C . GLU A 1 85 ? 24.65902 30.07885 41.95879 1.000 30.70980 85 GLU A C 1
ATOM 490 O O . GLU A 1 85 ? 23.96495 29.43592 41.15763 1.000 22.21702 85 GLU A O 1
ATOM 496 N N . ASP A 1 86 ? 24.91672 31.37909 41.77711 1.000 26.18784 86 ASP A N 1
ATOM 497 C CA . ASP A 1 86 ? 24.45545 32.00603 40.54549 1.000 25.34727 86 ASP A CA 1
ATOM 498 C C . ASP A 1 86 ? 25.18584 31.44059 39.33050 1.000 22.73499 86 ASP A C 1
ATOM 499 O O . ASP A 1 86 ? 24.56985 31.22463 38.27803 1.000 26.59502 86 ASP A O 1
ATOM 504 N N . ASP A 1 87 ? 26.49038 31.18477 39.45202 1.000 20.63949 87 ASP A N 1
ATOM 505 C CA . ASP A 1 87 ? 27.20094 30.50716 38.36515 1.000 24.19466 87 ASP A CA 1
ATOM 506 C C . ASP A 1 87 ? 26.60207 29.12814 38.06738 1.000 24.31441 87 ASP A C 1
ATOM 507 O O . ASP A 1 87 ? 26.48134 28.72817 36.90215 1.000 21.59614 87 ASP A O 1
ATOM 512 N N . ILE A 1 88 ? 26.28682 28.35679 39.11045 1.000 22.69391 88 ILE A N 1
ATOM 513 C CA . ILE A 1 88 ? 25.73155 27.01401 38.89584 1.000 21.02036 88 ILE A CA 1
ATOM 514 C C . ILE A 1 88 ? 24.40240 27.10898 38.16158 1.000 25.63140 88 ILE A C 1
ATOM 515 O O . ILE A 1 88 ? 24.12849 26.34697 37.22538 1.000 20.67138 88 ILE A O 1
ATOM 520 N N . ILE A 1 89 ? 23.55092 28.04552 38.58673 1.000 21.57268 89 ILE A N 1
ATOM 521 C CA . ILE A 1 89 ? 22.26707 28.23699 37.92234 1.000 23.41690 89 ILE A CA 1
ATOM 522 C C . ILE A 1 89 ? 22.49376 28.60916 36.46815 1.000 24.77469 89 ILE A C 1
ATOM 523 O O . ILE A 1 89 ? 21.89656 28.02924 35.56162 1.000 24.57787 89 ILE A O 1
ATOM 528 N N . ASN A 1 90 ? 23.39562 29.55307 36.22637 1.000 21.79760 90 ASN A N 1
ATOM 529 C CA . ASN A 1 90 ? 23.67890 29.92811 34.84910 1.000 23.24409 90 ASN A CA 1
ATOM 530 C C . ASN A 1 90 ? 24.13535 28.72852 34.03356 1.000 22.65070 90 ASN A C 1
ATOM 531 O O . ASN A 1 90 ? 23.74080 28.56134 32.86870 1.000 24.45247 90 ASN A O 1
ATOM 536 N N . LEU A 1 91 ? 24.98411 27.89132 34.62481 1.000 21.81002 91 LEU A N 1
ATOM 537 C CA . LEU A 1 91 ? 25.53727 26.74396 33.91075 1.000 19.70179 91 LEU A CA 1
ATOM 538 C C . LEU A 1 91 ? 24.44422 25.75144 33.54353 1.000 23.96949 91 LEU A C 1
ATOM 539 O O . LEU A 1 91 ? 24.37560 25.25556 32.40652 1.000 21.08647 91 LEU A O 1
ATOM 544 N N . VAL A 1 92 ? 23.56595 25.44898 34.49464 1.000 23.73178 92 VAL A N 1
ATOM 545 C CA . VAL A 1 92 ? 22.53575 24.45696 34.22134 1.000 19.85851 92 VAL A CA 1
ATOM 546 C C . VAL A 1 92 ? 21.50848 25.02367 33.26175 1.000 24.96946 92 VAL A C 1
ATOM 547 O O . VAL A 1 92 ? 21.10290 24.36130 32.29533 1.000 22.72082 92 VAL A O 1
ATOM 551 N N . ASP A 1 93 ? 21.06149 26.25473 33.52433 1.000 22.83890 93 ASP A N 1
ATOM 552 C CA . ASP A 1 93 ? 19.99666 26.82732 32.70754 1.000 28.78798 93 ASP A CA 1
ATOM 553 C C . ASP A 1 93 ? 20.44798 26.99636 31.26381 1.000 26.95751 93 ASP A C 1
ATOM 554 O O . ASP A 1 93 ? 19.68142 26.72304 30.33000 1.000 27.43214 93 ASP A O 1
ATOM 559 N N . THR A 1 94 ? 21.69450 27.43942 31.06040 1.000 25.21806 94 THR A N 1
ATOM 560 C CA . THR A 1 94 ? 22.21127 27.60565 29.70130 1.000 22.07763 94 THR A CA 1
ATOM 561 C C . THR A 1 94 ? 22.30261 26.26841 28.97441 1.000 30.51571 94 THR A C 1
ATOM 562 O O . THR A 1 94 ? 21.93280 26.15828 27.79841 1.000 25.89398 94 THR A O 1
ATOM 566 N N . THR A 1 95 ? 22.77910 25.23175 29.66371 1.000 19.78048 95 THR A N 1
ATOM 567 C CA . THR A 1 95 ? 22.84728 23.90665 29.05975 1.000 21.96547 95 THR A CA 1
ATOM 568 C C . THR A 1 95 ? 21.46199 23.44334 28.61919 1.000 26.10252 95 THR A C 1
ATOM 569 O O . THR A 1 95 ? 21.28249 22.95550 27.50165 1.000 26.66060 95 THR A O 1
ATOM 573 N N . VAL A 1 96 ? 20.46582 23.59871 29.49455 1.000 23.10773 96 VAL A N 1
ATOM 574 C CA . VAL A 1 96 ? 19.11668 23.14696 29.16811 1.000 22.45593 96 VAL A CA 1
ATOM 575 C C . VAL A 1 96 ? 18.53619 23.99941 28.03766 1.000 31.90729 96 VAL A C 1
ATOM 576 O O . VAL A 1 96 ? 17.87581 23.48152 27.13361 1.000 31.52008 96 VAL A O 1
ATOM 580 N N . ALA A 1 97 ? 18.79239 25.31265 28.06216 1.000 28.33100 97 ALA A N 1
ATOM 581 C CA . ALA A 1 97 ? 18.30432 26.18750 26.98996 1.000 27.63826 97 ALA A CA 1
ATOM 582 C C . ALA A 1 97 ? 18.92357 25.80300 25.66617 1.000 32.58097 97 ALA A C 1
ATOM 583 O O . ALA A 1 97 ? 18.26896 25.87473 24.62094 1.000 38.19059 97 ALA A O 1
ATOM 585 N N . LYS A 1 98 ? 20.20090 25.41489 25.69352 1.000 32.11145 98 LYS A N 1
ATOM 586 C CA . LYS A 1 98 ? 20.90044 25.05325 24.47375 1.000 32.94216 98 LYS A CA 1
ATOM 587 C C . LYS A 1 98 ? 20.44110 23.69752 23.94458 1.000 47.13243 98 LYS A C 1
ATOM 588 O O . LYS A 1 98 ? 20.24381 23.53752 22.73156 1.000 38.19991 98 LYS A O 1
ATOM 594 N N . TYR A 1 99 ? 20.25855 22.70328 24.82650 1.000 39.05491 99 TYR A N 1
ATOM 595 C CA . TYR A 1 99 ? 19.99751 21.34377 24.36154 1.000 27.97095 99 TYR A CA 1
ATOM 596 C C . TYR A 1 99 ? 18.64965 20.77518 24.75430 1.000 26.31051 99 TYR A C 1
ATOM 597 O O . TYR A 1 99 ? 18.32838 19.65684 24.33369 1.000 40.22638 99 TYR A O 1
ATOM 606 N N . GLY A 1 100 ? 17.85330 21.48130 25.54190 1.000 26.79309 100 GLY A N 1
ATOM 607 C CA . GLY A 1 100 ? 16.53729 20.99350 25.88421 1.000 35.44334 100 GLY A CA 1
ATOM 608 C C . GLY A 1 100 ? 16.49217 20.01542 27.03081 1.000 33.17289 100 GLY A C 1
ATOM 609 O O . GLY A 1 100 ? 15.39541 19.76854 27.57196 1.000 35.32874 100 GLY A O 1
ATOM 610 N N . LYS A 1 101 ? 17.63841 19.48436 27.46133 1.000 28.31332 101 LYS A N 1
ATOM 611 C CA . LYS A 1 101 ? 17.62125 18.49882 28.54245 1.000 23.21667 101 LYS A CA 1
ATOM 612 C C . LYS A 1 101 ? 18.98206 18.44833 29.22622 1.000 24.34097 101 LYS A C 1
ATOM 613 O O . LYS A 1 101 ? 19.95665 19.04397 28.77155 1.000 21.30168 101 LYS A O 1
ATOM 619 N N . LEU A 1 102 ? 19.04483 17.69036 30.32016 1.000 20.24320 102 LEU A N 1
ATOM 620 C CA . LEU A 1 102 ? 20.31324 17.44645 30.99256 1.000 20.20133 102 LEU A CA 1
ATOM 621 C C . LEU A 1 102 ? 20.31766 15.98328 31.40011 1.000 23.29536 102 LEU A C 1
ATOM 622 O O . LEU A 1 102 ? 19.53725 15.57809 32.27152 1.000 20.88491 102 LEU A O 1
ATOM 627 N N . ASP A 1 103 ? 21.16562 15.19215 30.76195 1.000 19.84893 103 ASP A N 1
ATOM 628 C CA . ASP A 1 103 ? 21.21813 13.78293 31.11818 1.000 24.48725 103 ASP A CA 1
ATOM 629 C C . ASP A 1 103 ? 22.19576 13.49236 32.23857 1.000 23.28472 103 ASP A C 1
ATOM 630 O O . ASP A 1 103 ? 21.92886 12.60726 33.06113 1.000 17.60785 103 ASP A O 1
ATOM 635 N N . ILE A 1 104 ? 23.33998 14.17732 32.26006 1.000 18.07539 104 ILE A N 1
ATOM 636 C CA . ILE A 1 104 ? 24.44641 13.80940 33.15403 1.000 19.55936 104 ILE A CA 1
ATOM 637 C C . ILE A 1 104 ? 25.02668 15.06720 33.78373 1.000 20.28862 104 ILE A C 1
ATOM 638 O O . ILE A 1 104 ? 25.39924 16.00932 33.07637 1.000 23.00200 104 ILE A O 1
ATOM 643 N N . MET A 1 105 ? 25.11032 15.08964 35.10872 1.000 20.37946 105 MET A N 1
ATOM 644 C CA . MET A 1 105 ? 25.75442 16.19295 35.81476 1.000 16.57456 105 MET A CA 1
ATOM 645 C C . MET A 1 105 ? 26.93489 15.60704 36.58086 1.000 21.01677 105 MET A C 1
ATOM 646 O O . MET A 1 105 ? 26.73836 14.88725 37.56980 1.000 20.62864 105 MET A O 1
ATOM 651 N N . TYR A 1 106 ? 28.15561 15.91373 36.14814 1.000 15.12646 106 TYR A N 1
ATOM 652 C CA . TYR A 1 106 ? 29.33563 15.31715 36.76350 1.000 18.58956 106 TYR A CA 1
ATOM 653 C C . TYR A 1 106 ? 30.02402 16.41092 37.56263 1.000 21.23142 106 TYR A C 1
ATOM 654 O O . TYR A 1 106 ? 30.71888 17.26040 36.98876 1.000 19.35666 106 TYR A O 1
ATOM 663 N N . ASN A 1 107 ? 29.77514 16.40915 38.87929 1.000 19.24178 107 ASN A N 1
ATOM 664 C CA . ASN A 1 107 ? 30.35610 17.37042 39.82317 1.000 21.15027 107 ASN A CA 1
ATOM 665 C C . ASN A 1 107 ? 31.73737 16.86303 40.20597 1.000 24.98264 107 ASN A C 1
ATOM 666 O O . ASN A 1 107 ? 31.91110 16.12939 41.19085 1.000 17.29832 107 ASN A O 1
ATOM 671 N N . ASN A 1 108 ? 32.72610 17.26849 39.41985 1.000 18.47284 108 ASN A N 1
ATOM 672 C CA . ASN A 1 108 ? 34.08655 16.75439 39.50956 1.000 20.60523 108 ASN A CA 1
ATOM 673 C C . ASN A 1 108 ? 35.08030 17.77412 40.04829 1.000 24.91831 108 ASN A C 1
ATOM 674 O O . ASN A 1 108 ? 36.13723 17.37162 40.54554 1.000 21.95179 108 ASN A O 1
ATOM 679 N N . ALA A 1 109 ? 34.76955 19.07289 39.97001 1.000 17.41662 109 ALA A N 1
ATOM 680 C CA . ALA A 1 109 ? 35.73527 20.09228 40.37765 1.000 21.47075 109 ALA A CA 1
ATOM 681 C C . ALA A 1 109 ? 36.18824 19.83722 41.81604 1.000 19.39484 109 ALA A C 1
ATOM 682 O O . ALA A 1 109 ? 35.36537 19.56168 42.69166 1.000 24.44228 109 ALA A O 1
ATOM 684 N N . GLY A 1 110 ? 37.49790 19.95895 42.05901 1.000 22.90850 110 GLY A N 1
ATOM 685 C CA . GLY A 1 110 ? 38.03282 19.81685 43.40235 1.000 27.12723 110 GLY A CA 1
ATOM 686 C C . GLY A 1 110 ? 39.33863 20.55781 43.60700 1.000 31.51102 110 GLY A C 1
ATOM 687 O O . GLY A 1 110 ? 40.13973 20.66528 42.67653 1.000 28.25135 110 GLY A O 1
ATOM 688 N N . ILE A 1 111 ? 39.55346 21.11663 44.80376 1.000 24.12475 111 ILE A N 1
ATOM 689 C CA . ILE A 1 111 ? 40.82085 21.75224 45.15923 1.000 21.30989 111 ILE A CA 1
ATOM 690 C C . ILE A 1 111 ? 41.31882 21.16494 46.47534 1.000 30.06215 111 ILE A C 1
ATOM 691 O O . ILE A 1 111 ? 40.60404 20.44817 47.18040 1.000 22.10228 111 ILE A O 1
ATOM 696 N N . ILE A 1 112 ? 42.57967 21.46095 46.78503 1.000 23.20545 112 ILE A N 1
ATOM 697 C CA . ILE A 1 112 ? 43.22502 20.98770 48.00345 1.000 24.99166 112 ILE A CA 1
ATOM 698 C C . ILE A 1 112 ? 43.97115 22.15158 48.65500 1.000 29.18777 112 ILE A C 1
ATOM 699 O O . ILE A 1 112 ? 44.40456 23.09154 47.97528 1.000 24.80733 112 ILE A O 1
ATOM 704 N N . ASP A 1 113 ? 44.09517 22.08910 49.99088 1.000 25.57909 113 ASP A N 1
ATOM 705 C CA . ASP A 1 113 ? 44.91641 23.02492 50.75880 1.000 23.60288 113 ASP A CA 1
ATOM 706 C C . ASP A 1 113 ? 46.31779 22.43375 50.87538 1.000 32.35434 113 ASP A C 1
ATOM 707 O O . ASP A 1 113 ? 46.72914 21.67927 49.99444 1.000 34.51188 113 ASP A O 1
ATOM 712 N N . ARG A 1 114 ? 47.06658 22.75721 51.92111 1.000 42.60046 114 ARG A N 1
ATOM 713 C CA . ARG A 1 114 ? 48.50215 22.40488 51.97731 1.000 40.13880 114 ARG A CA 1
ATOM 714 C C . ARG A 1 114 ? 48.71009 20.90344 52.14630 1.000 34.15662 114 ARG A C 1
ATOM 715 O O . ARG A 1 114 ? 48.42329 20.36898 53.22973 1.000 33.50069 114 ARG A O 1
ATOM 723 N N . PRO A 1 115 ? 49.19966 20.18535 51.13159 1.000 34.68246 115 PRO A N 1
ATOM 724 C CA . PRO A 1 115 ? 49.21130 18.72453 51.21441 1.000 35.88777 115 PRO A CA 1
ATOM 725 C C . PRO A 1 115 ? 50.10668 18.23646 52.34131 1.000 39.72726 115 PRO A C 1
ATOM 726 O O . PRO A 1 115 ? 51.11563 18.86369 52.67365 1.000 41.23765 115 PRO A O 1
ATOM 730 N N A PHE A 1 116 ? 49.68098 17.12312 52.94717 0.653 37.92339 116 PHE A N 1
ATOM 731 N N B PHE A 1 116 ? 49.72134 17.10889 52.94411 0.347 38.02375 116 PHE A N 1
ATOM 732 C CA A PHE A 1 116 ? 50.40781 16.36746 53.96494 0.653 42.94174 116 PHE A CA 1
ATOM 733 C CA B PHE A 1 116 ? 50.48681 16.38450 53.96159 0.347 42.93036 116 PHE A CA 1
ATOM 734 C C A PHE A 1 116 ? 50.60138 17.15129 55.26711 0.653 43.02593 116 PHE A C 1
ATOM 735 C C B PHE A 1 116 ? 50.51945 17.09824 55.31822 0.347 42.98168 116 PHE A C 1
ATOM 736 O O A PHE A 1 116 ? 51.42388 16.77205 56.10519 0.653 43.34879 116 PHE A O 1
ATOM 737 O O B PHE A 1 116 ? 51.15871 16.59664 56.24997 0.347 42.89128 116 PHE A O 1
ATOM 752 N N . GLY A 1 117 ? 49.83051 18.22808 55.47773 1.000 34.29005 117 GLY A N 1
ATOM 753 C CA . GLY A 1 117 ? 49.87899 18.94400 56.74582 1.000 38.12193 117 GLY A CA 1
ATOM 754 C C . GLY A 1 117 ? 49.11433 18.24921 57.86613 1.000 44.42343 117 GLY A C 1
ATOM 755 O O . GLY A 1 117 ? 48.21098 17.44048 57.64091 1.000 40.12411 117 GLY A O 1
ATOM 756 N N . SER A 1 118 ? 49.49028 18.57678 59.10668 1.000 32.03026 118 SER A N 1
ATOM 757 C CA . SER A 1 118 ? 48.86659 17.99638 60.28843 1.000 30.60633 118 SER A CA 1
ATOM 758 C C . SER A 1 118 ? 47.52882 18.67072 60.55768 1.000 31.11474 118 SER A C 1
ATOM 759 O O . SER A 1 118 ? 47.30569 19.80817 60.15549 1.000 28.32517 118 SER A O 1
ATOM 762 N N . ILE A 1 119 ? 46.64607 17.97842 61.29548 1.000 27.13700 119 ILE A N 1
ATOM 763 C CA . ILE A 1 119 ? 45.42133 18.64910 61.73018 1.000 27.60715 119 ILE A CA 1
ATOM 764 C C . ILE A 1 119 ? 45.77362 19.90691 62.51612 1.000 32.94762 119 ILE A C 1
ATOM 765 O O . ILE A 1 119 ? 45.09491 20.93995 62.39788 1.000 33.93465 119 ILE A O 1
ATOM 770 N N . LEU A 1 120 ? 46.87453 19.86056 63.27883 1.000 27.76177 120 LEU A N 1
ATOM 771 C CA . LEU A 1 120 ? 47.26077 20.97581 64.14654 1.000 31.64177 120 LEU A CA 1
ATOM 772 C C . LEU A 1 120 ? 47.48033 22.27341 63.38881 1.000 28.98390 120 LEU A C 1
ATOM 773 O O . LEU A 1 120 ? 47.34981 23.34739 63.98529 1.000 45.04788 120 LEU A O 1
ATOM 778 N N . ASP A 1 121 ? 47.79149 22.20393 62.08972 1.000 30.63947 121 ASP A N 1
ATOM 779 C CA . ASP A 1 121 ? 48.19117 23.37013 61.31579 1.000 41.06246 121 ASP A CA 1
ATOM 780 C C . ASP A 1 121 ? 47.21648 23.72597 60.20161 1.000 34.84342 121 ASP A C 1
ATOM 781 O O . ASP A 1 121 ? 47.54049 24.57211 59.36577 1.000 36.53898 121 ASP A O 1
ATOM 786 N N . THR A 1 122 ? 46.05389 23.08992 60.13394 1.000 27.91847 122 THR A N 1
ATOM 787 C CA . THR A 1 122 ? 45.06395 23.47408 59.13009 1.000 26.68378 122 THR A CA 1
ATOM 788 C C . THR A 1 122 ? 44.36193 24.75276 59.57037 1.000 30.25469 122 THR A C 1
ATOM 789 O O . THR A 1 122 ? 43.84969 24.81882 60.68563 1.000 28.70144 122 THR A O 1
ATOM 793 N N . THR A 1 123 ? 44.31548 25.76494 58.70791 1.000 26.03488 123 THR A N 1
ATOM 794 C CA . THR A 1 123 ? 43.60032 26.98470 59.08377 1.000 27.56642 123 THR A CA 1
ATOM 795 C C . THR A 1 123 ? 42.10919 26.84683 58.78434 1.000 26.48049 123 THR A C 1
ATOM 796 O O . THR A 1 123 ? 41.71442 26.12971 57.86317 1.000 25.14533 123 THR A O 1
ATOM 800 N N . LYS A 1 124 ? 41.27954 27.54980 59.56902 1.000 21.42421 124 LYS A N 1
ATOM 801 C CA . LYS A 1 124 ? 39.84847 27.61178 59.27269 1.000 22.89862 124 LYS A CA 1
ATOM 802 C C . LYS A 1 124 ? 39.59591 28.09614 57.84473 1.000 25.63280 124 LYS A C 1
ATOM 803 O O . LYS A 1 124 ? 38.74120 27.55962 57.14059 1.000 20.70405 124 LYS A O 1
ATOM 809 N N . SER A 1 125 ? 40.29635 29.15784 57.43131 1.000 27.06537 125 SER A N 1
ATOM 810 C CA . SER A 1 125 ? 40.13903 29.69886 56.08629 1.000 27.42729 125 SER A CA 1
ATOM 811 C C . SER A 1 125 ? 40.38757 28.62847 55.01941 1.000 22.97631 125 SER A C 1
ATOM 812 O O . SER A 1 125 ? 39.65179 28.53230 54.03500 1.000 24.45930 125 SER A O 1
ATOM 815 N N . ASP A 1 126 ? 41.45896 27.85190 55.17319 1.000 26.21273 126 ASP A N 1
ATOM 816 C CA . ASP A 1 126 ? 41.74176 26.82137 54.18791 1.000 27.83544 126 ASP A CA 1
ATOM 817 C C . ASP A 1 126 ? 40.66903 25.74523 54.20517 1.000 32.73703 126 ASP A C 1
ATOM 818 O O . ASP A 1 126 ? 40.21368 25.28199 53.14671 1.000 22.35483 126 ASP A O 1
ATOM 823 N N . LEU A 1 127 ? 40.25665 25.32832 55.39994 1.000 23.36744 127 LEU A N 1
ATOM 824 C CA . LEU A 1 127 ? 39.19491 24.33484 55.47983 1.000 22.60579 127 LEU A CA 1
ATOM 825 C C . LEU A 1 127 ? 37.93810 24.85099 54.79289 1.000 25.79322 127 LEU A C 1
ATOM 826 O O . LEU A 1 127 ? 37.30654 24.14482 54.00011 1.000 24.20575 127 LEU A O 1
ATOM 831 N N A GLU A 1 128 ? 37.56911 26.10379 55.06548 0.755 20.01385 128 GLU A N 1
ATOM 832 N N B GLU A 1 128 ? 37.55394 26.09538 55.08570 0.245 20.28011 128 GLU A N 1
ATOM 833 C CA A GLU A 1 128 ? 36.32038 26.59290 54.50549 0.755 22.61191 128 GLU A CA 1
ATOM 834 C CA B GLU A 1 128 ? 36.31196 26.60719 54.52193 0.245 22.79558 128 GLU A CA 1
ATOM 835 C C A GLU A 1 128 ? 36.41787 26.77053 53.00515 0.755 26.06524 128 GLU A C 1
ATOM 836 C C B GLU A 1 128 ? 36.41335 26.78709 53.01442 0.245 25.94866 128 GLU A C 1
ATOM 837 O O A GLU A 1 128 ? 35.40478 26.64371 52.30324 0.755 24.62325 128 GLU A O 1
ATOM 838 O O B GLU A 1 128 ? 35.39471 26.70452 52.31730 0.245 24.68233 128 GLU A O 1
ATOM 849 N N . ARG A 1 129 ? 37.62007 27.01754 52.48569 1.000 22.33701 129 ARG A N 1
ATOM 850 C CA . ARG A 1 129 ? 37.74268 27.15002 51.01992 1.000 23.72922 129 ARG A CA 1
ATOM 851 C C . ARG A 1 129 ? 37.60580 25.78395 50.35306 1.000 23.64843 129 ARG A C 1
ATOM 852 O O . ARG A 1 129 ? 36.88211 25.63076 49.35394 1.000 23.29518 129 ARG A O 1
ATOM 860 N N . VAL A 1 130 ? 38.24096 24.76275 50.93294 1.000 17.41560 130 VAL A N 1
ATOM 861 C CA . VAL A 1 130 ? 38.14642 23.41919 50.36853 1.000 18.97398 130 VAL A CA 1
ATOM 862 C C . VAL A 1 130 ? 36.71852 22.91527 50.44128 1.000 18.30784 130 VAL A C 1
ATOM 863 O O . VAL A 1 130 ? 36.18875 22.37345 49.45445 1.000 18.94509 130 VAL A O 1
ATOM 867 N N . LEU A 1 131 ? 36.05316 23.10798 51.59120 1.000 19.97949 131 LEU A N 1
ATOM 868 C CA . LEU A 1 131 ? 34.66304 22.66270 51.70482 1.000 21.17520 131 LEU A CA 1
ATOM 869 C C . LEU A 1 131 ? 33.77070 23.42575 50.72331 1.000 23.47422 131 LEU A C 1
ATOM 870 O O . LEU A 1 131 ? 32.85026 22.84915 50.12700 1.000 23.43835 131 LEU A O 1
ATOM 875 N N . GLY A 1 132 ? 34.05722 24.71656 50.51819 1.000 25.00387 132 GLY A N 1
ATOM 876 C CA . GLY A 1 132 ? 33.19185 25.53217 49.68136 1.000 22.07823 132 GLY A CA 1
ATOM 877 C C . GLY A 1 132 ? 33.19820 25.06381 48.23886 1.000 18.94937 132 GLY A C 1
ATOM 878 O O . GLY A 1 132 ? 32.14187 24.90305 47.61476 1.000 22.93168 132 GLY A O 1
ATOM 879 N N . VAL A 1 133 ? 34.39026 24.83414 47.68778 1.000 19.25383 133 VAL A N 1
ATOM 880 C CA . VAL A 1 133 ? 34.47329 24.34759 46.31520 1.000 24.27983 133 VAL A CA 1
ATOM 881 C C . VAL A 1 133 ? 34.08864 22.87149 46.24068 1.000 23.97265 133 VAL A C 1
ATOM 882 O O . VAL A 1 133 ? 33.28930 22.47083 45.38371 1.000 25.06450 133 VAL A O 1
ATOM 886 N N . ASN A 1 134 ? 34.62404 22.03659 47.14557 1.000 18.07677 134 ASN A N 1
ATOM 887 C CA . ASN A 1 134 ? 34.44575 20.59573 46.94097 1.000 23.60224 134 ASN A CA 1
ATOM 888 C C . ASN A 1 134 ? 33.06736 20.13580 47.37854 1.000 30.56198 134 ASN A C 1
ATOM 889 O O . ASN A 1 134 ? 32.40898 19.36236 46.67334 1.000 25.88517 134 ASN A O 1
ATOM 894 N N . LEU A 1 135 ? 32.65319 20.52919 48.58491 1.000 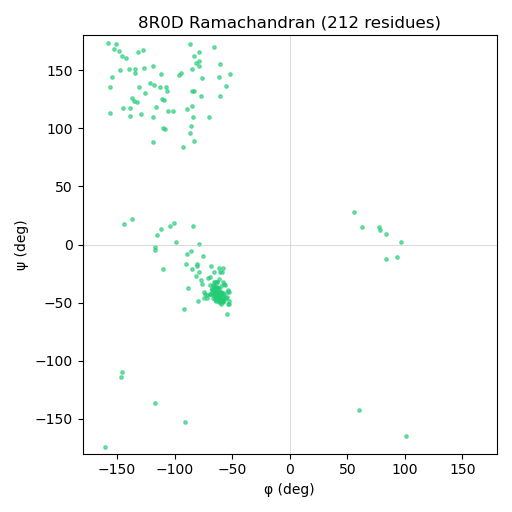20.61970 135 LEU A N 1
ATOM 895 C CA . LEU A 1 135 ? 31.43147 19.98467 49.17516 1.000 16.17111 135 LEU A CA 1
ATOM 896 C C . LEU A 1 135 ? 30.21222 20.84447 48.84059 1.000 17.79731 135 LEU A C 1
ATOM 897 O O . LEU A 1 135 ? 29.22937 20.35174 48.27485 1.000 22.16680 135 LEU A O 1
ATOM 902 N N . VAL A 1 136 ? 30.25988 22.14416 49.16909 1.000 16.07996 136 VAL A N 1
ATOM 903 C CA . VAL A 1 136 ? 29.12349 23.00414 48.83084 1.000 19.08875 136 VAL A CA 1
ATOM 904 C C . VAL A 1 136 ? 28.92440 23.05408 47.31364 1.000 21.51900 136 VAL A C 1
ATOM 905 O O . VAL A 1 136 ? 27.79095 23.00856 46.81047 1.000 20.85576 136 VAL A O 1
ATOM 909 N N . GLY A 1 137 ? 30.01459 23.18714 46.56646 1.000 21.43571 137 GLY A N 1
ATOM 910 C CA . GLY A 1 137 ? 29.89257 23.23512 45.11936 1.000 23.95502 137 GLY A CA 1
ATOM 911 C C . GLY A 1 137 ? 29.24354 21.98100 44.56721 1.000 23.52380 137 GLY A C 1
ATOM 912 O O . GLY A 1 137 ? 28.37950 22.04458 43.67693 1.000 21.70168 137 GLY A O 1
ATOM 913 N N . ALA A 1 138 ? 29.62874 20.82657 45.09657 1.000 21.06299 138 ALA A N 1
ATOM 914 C CA . ALA A 1 138 ? 28.98046 19.58350 44.66982 1.000 26.34135 138 ALA A CA 1
ATOM 915 C C . ALA A 1 138 ? 27.50256 19.57807 45.04644 1.000 20.62926 138 ALA A C 1
ATOM 916 O O . ALA A 1 138 ? 26.63691 19.19762 44.24035 1.000 22.98747 138 ALA A O 1
ATOM 918 N N . PHE A 1 139 ? 27.19601 20.02724 46.2614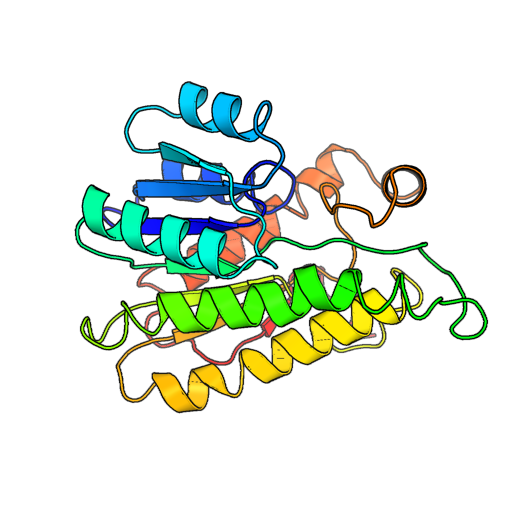0 1.000 21.17006 139 PHE A N 1
ATOM 919 C CA . PHE A 1 139 ? 25.81447 20.10865 46.71281 1.000 19.18441 139 PHE A CA 1
ATOM 920 C C . PHE A 1 139 ? 24.97641 21.00262 45.79618 1.000 20.33645 139 PHE A C 1
ATOM 921 O O . PHE A 1 139 ? 23.88752 20.61851 45.35320 1.000 22.12024 139 PHE A O 1
ATOM 929 N N . LEU A 1 140 ? 25.47955 22.19149 45.47817 1.000 20.95012 140 LEU A N 1
ATOM 930 C CA . LEU A 1 140 ? 24.74103 23.12173 44.61588 1.000 21.73527 140 LEU A CA 1
ATOM 931 C C . LEU A 1 140 ? 24.56786 22.58208 43.20289 1.000 22.09049 140 LEU A C 1
ATOM 932 O O . LEU A 1 140 ? 23.52287 22.77533 42.57549 1.000 23.46467 140 LEU A O 1
ATOM 937 N N . GLY A 1 141 ? 25.60816 21.97524 42.64640 1.000 20.47792 141 GLY A N 1
ATOM 938 C CA . GLY A 1 141 ? 25.44661 21.38386 41.32993 1.000 18.78355 141 GLY A CA 1
ATOM 939 C C . GLY A 1 141 ? 24.39112 20.29738 41.33011 1.000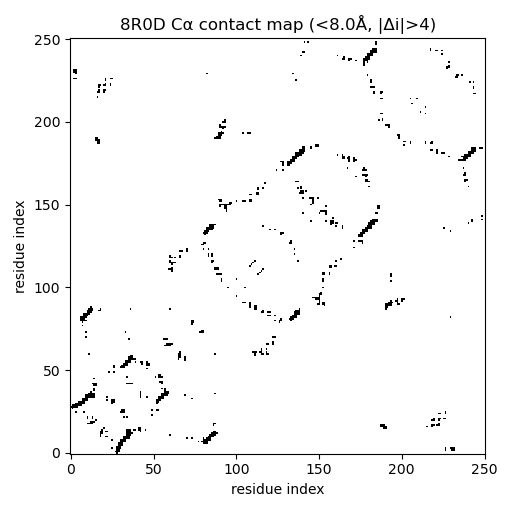 21.15689 141 GLY A C 1
ATOM 940 O O . GLY A 1 141 ? 23.55800 20.21698 40.41530 1.000 22.67477 141 GLY A O 1
ATOM 941 N N . ALA A 1 142 ? 24.39980 19.45172 42.36203 1.000 17.11809 142 ALA A N 1
ATOM 942 C CA . ALA A 1 142 ? 23.40587 18.39353 42.45078 1.000 21.35143 142 ALA A CA 1
ATOM 943 C C . ALA A 1 142 ? 22.00297 18.96346 42.61199 1.000 20.56653 142 ALA A C 1
ATOM 944 O O . ALA A 1 142 ? 21.04615 18.46402 42.00492 1.000 23.64087 142 ALA A O 1
ATOM 946 N N . LYS A 1 143 ? 21.85788 20.00193 43.44060 1.000 21.62874 143 LYS A N 1
ATOM 947 C CA . LYS A 1 143 ? 20.55388 20.62225 43.64662 1.000 18.52001 143 LYS A CA 1
ATOM 948 C C . LYS A 1 143 ? 19.96268 21.12299 42.34424 1.000 24.98637 143 LYS A C 1
ATOM 949 O O . LYS A 1 143 ? 18.79523 20.85731 42.03233 1.000 26.92066 143 LYS A O 1
ATOM 955 N N . HIS A 1 144 ? 20.75132 21.85683 41.56259 1.000 21.42958 144 HIS A N 1
ATOM 956 C CA . HIS A 1 144 ? 20.15125 22.42696 40.36993 1.000 17.33853 144 HIS A CA 1
ATOM 957 C C . HIS A 1 144 ? 20.06945 21.43024 39.22797 1.000 24.94903 144 HIS A C 1
ATOM 958 O O . HIS A 1 144 ? 19.14887 21.51589 38.42339 1.000 23.80401 144 HIS A O 1
ATOM 965 N N . ALA A 1 145 ? 20.95133 20.43708 39.16720 1.000 23.23317 145 ALA A N 1
ATOM 966 C CA . ALA A 1 145 ? 20.72341 19.35867 38.20653 1.000 23.90589 145 ALA A CA 1
ATOM 967 C C . ALA A 1 145 ? 19.44414 18.58158 38.54648 1.000 26.40549 145 ALA A C 1
ATOM 968 O O . ALA A 1 145 ? 18.64357 18.27157 37.65576 1.000 20.01410 145 ALA A O 1
ATOM 970 N N . ALA A 1 146 ? 19.22572 18.27737 39.83299 1.000 22.16656 146 ALA A N 1
ATOM 971 C CA . ALA A 1 146 ? 18.01686 17.56151 40.22530 1.000 22.51742 146 ALA A CA 1
ATOM 972 C C . ALA A 1 146 ? 16.77651 18.37310 39.89098 1.000 23.95474 146 ALA A C 1
ATOM 973 O O . ALA A 1 146 ? 15.74440 17.80713 39.53043 1.000 24.80508 146 ALA A O 1
ATOM 975 N N A ARG A 1 147 ? 16.85399 19.70144 39.98775 0.356 20.31195 147 ARG A N 1
ATOM 976 N N B ARG A 1 147 ? 16.86980 19.69856 40.00162 0.644 20.14415 147 ARG A N 1
ATOM 977 C CA A ARG A 1 147 ? 15.69525 20.51539 39.63380 0.356 25.52655 147 ARG A CA 1
ATOM 978 C CA B ARG A 1 147 ? 15.76025 20.56877 39.63060 0.644 25.56444 147 ARG A CA 1
ATOM 979 C C A ARG A 1 147 ? 15.27995 20.27889 38.18582 0.356 26.63120 147 ARG A C 1
ATOM 980 C C B ARG A 1 147 ? 15.30102 20.29622 38.20101 0.644 26.68541 147 ARG A C 1
ATOM 981 O O A ARG A 1 147 ? 14.08491 20.28101 37.86504 0.356 26.18145 147 ARG A O 1
ATOM 982 O O B ARG A 1 147 ? 14.09687 20.26457 37.91473 0.644 26.15786 147 ARG A O 1
ATOM 997 N N . VAL A 1 148 ? 16.25243 20.05762 37.29945 1.000 23.76541 148 VAL A N 1
ATOM 998 C CA . VAL A 1 148 ? 15.92691 19.76306 35.90665 1.000 19.41880 148 VAL A CA 1
ATOM 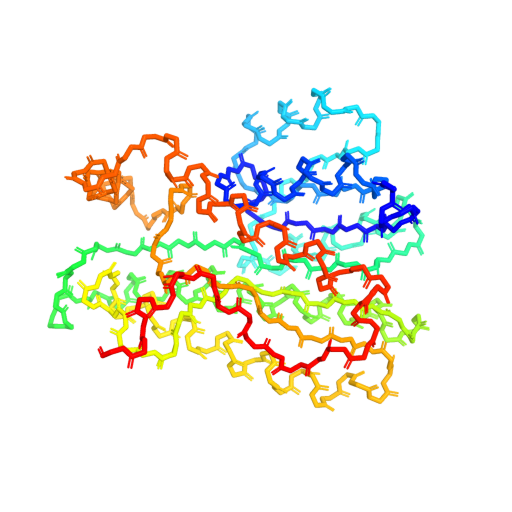999 C C . VAL A 1 148 ? 15.59317 18.29169 35.70900 1.000 24.43275 148 VAL A C 1
ATOM 1000 O O . VAL A 1 148 ? 14.71571 17.93770 34.91128 1.000 23.25948 148 VAL A O 1
ATOM 1004 N N . MET A 1 149 ? 16.29373 17.40043 36.40715 1.000 21.82412 149 MET A N 1
ATOM 1005 C CA . MET A 1 149 ? 16.13435 15.98244 36.10206 1.000 23.27983 149 MET A CA 1
ATOM 1006 C C . MET A 1 149 ? 14.84184 15.39512 36.66666 1.000 28.33515 149 MET A C 1
ATOM 1007 O O . MET A 1 149 ? 14.28823 14.44563 36.09559 1.000 22.70991 149 MET A O 1
ATOM 1012 N N . VAL A 1 150 ? 14.34657 15.91333 37.78830 1.000 24.95360 150 VAL A N 1
ATOM 1013 C CA . VAL A 1 150 ? 13.13217 15.35062 38.36262 1.000 24.59256 150 VAL A CA 1
ATOM 1014 C C . VAL A 1 150 ? 11.95480 15.42815 37.39031 1.000 27.57243 150 VAL A C 1
ATOM 1015 O O . VAL A 1 150 ? 11.25264 14.42345 37.23529 1.000 25.09052 150 VAL A O 1
ATOM 1019 N N . PRO A 1 151 ? 11.66906 16.56701 36.72505 1.000 22.41335 151 PRO A N 1
ATOM 1020 C CA . PRO A 1 151 ? 10.60458 16.56131 35.70015 1.000 25.03442 151 PRO A CA 1
ATOM 1021 C C . PRO A 1 151 ? 10.87695 15.62661 34.53592 1.000 24.53558 151 PRO A C 1
ATOM 1022 O O . PRO A 1 151 ? 9.93548 15.13836 33.91147 1.000 25.91942 151 PRO A O 1
ATOM 1026 N N . GLN A 1 152 ? 12.13690 15.38424 34.19384 1.000 23.71987 152 GLN A N 1
ATOM 1027 C CA . GLN A 1 152 ? 12.45049 14.41819 33.15188 1.000 22.60006 152 GLN A CA 1
ATOM 1028 C C . GLN A 1 152 ? 12.21719 12.97796 33.59876 1.000 25.81560 152 GLN A C 1
ATOM 1029 O O . GLN A 1 152 ? 12.11091 12.09683 32.74327 1.000 24.25807 152 GLN A O 1
ATOM 1035 N N A LYS A 1 153 ? 12.16756 12.71529 34.90560 0.404 23.96954 153 LYS A N 1
ATOM 1036 N N B LYS A 1 153 ? 12.13815 12.73044 34.91005 0.596 23.94549 153 LYS A N 1
ATOM 1037 C CA A LYS A 1 153 ? 12.15099 11.34367 35.42171 0.404 21.75114 153 LYS A CA 1
ATOM 1038 C CA B LYS A 1 153 ? 12.16858 11.37304 35.46260 0.596 21.66489 153 LYS A CA 1
ATOM 1039 C C A LYS A 1 153 ? 13.33680 10.54904 34.87922 0.404 25.14082 153 LYS A C 1
ATOM 1040 C C B LYS A 1 153 ? 13.32510 10.57628 34.86070 0.596 25.13935 153 LYS A C 1
ATOM 1041 O O A LYS A 1 153 ? 13.23897 9.35013 34.61377 0.404 25.73303 153 LYS A O 1
ATOM 1042 O O B LYS A 1 153 ? 13.19346 9.39554 34.53610 0.596 25.68299 153 LYS A O 1
ATOM 1053 N N A LYS A 1 154 ? 14.46977 11.22714 34.70438 0.593 21.80792 154 LYS A N 1
ATOM 1054 N N B LYS A 1 154 ? 14.47294 11.23594 34.70519 0.407 21.89738 154 LYS A N 1
ATOM 1055 C CA A LYS A 1 154 ? 15.62088 10.62641 34.04191 0.593 22.67624 154 LYS A CA 1
ATOM 1056 C CA B LYS A 1 154 ? 15.61836 10.65324 34.01676 0.407 22.76599 154 LYS A CA 1
ATOM 1057 C C A LYS A 1 154 ? 16.84566 11.47557 34.34518 0.593 24.48321 154 LYS A C 1
ATOM 1058 C C B LYS A 1 154 ? 16.84776 11.48515 34.34874 0.407 24.45622 154 LYS A C 1
ATOM 1059 O O A LYS A 1 154 ? 16.76377 12.70490 34.35234 0.593 20.98206 154 LYS A O 1
ATOM 1060 O O B LYS A 1 154 ? 16.77059 12.71504 34.37697 0.407 21.02938 154 LYS A O 1
ATOM 1071 N N . GLY A 1 155 ? 17.96863 10.82610 34.59320 1.000 21.10540 155 GLY A N 1
ATOM 1072 C CA . GLY A 1 155 ? 19.18752 11.57544 34.83326 1.000 22.66398 155 GLY A CA 1
ATOM 1073 C C . GLY A 1 155 ? 20.19662 10.76632 35.60069 1.000 21.87396 155 GLY A C 1
ATOM 1074 O O . GLY A 1 155 ? 19.88504 9.73831 36.21931 1.000 19.29398 155 GLY A O 1
ATOM 1075 N N . CYS A 1 156 ? 21.43579 11.25087 35.55351 1.000 20.32079 156 CYS A N 1
ATOM 1076 C CA . CYS A 1 156 ? 22.55756 10.62247 36.24374 1.000 17.21152 156 CYS A CA 1
ATOM 1077 C C . CYS A 1 156 ? 23.41749 11.71554 36.85894 1.000 24.75929 156 CYS A C 1
ATOM 1078 O O . CYS A 1 156 ? 23.93815 12.56128 36.13335 1.000 19.63888 156 CYS A O 1
ATOM 1081 N N . ILE A 1 157 ? 23.54232 11.72612 38.18660 1.000 19.09686 157 ILE A N 1
ATOM 1082 C CA . ILE A 1 157 ? 24.33619 12.73224 38.87337 1.000 18.03780 157 ILE A CA 1
ATOM 1083 C C . ILE A 1 157 ? 25.57792 12.03087 39.39766 1.000 23.07944 157 ILE A C 1
ATOM 1084 O O . ILE A 1 157 ? 25.46410 11.00407 40.07149 1.000 20.72470 157 ILE A O 1
ATOM 1089 N N . LEU A 1 158 ? 26.75606 12.53358 39.02597 1.000 17.34968 158 LEU A N 1
ATOM 1090 C CA . LEU A 1 158 ? 28.02106 11.92757 39.42005 1.000 15.06863 158 LEU A CA 1
ATOM 1091 C C . LEU A 1 158 ? 28.82950 12.90768 40.24252 1.000 16.94841 158 LEU A C 1
ATOM 1092 O O . LEU A 1 158 ? 28.67975 14.12668 40.10614 1.000 19.16614 158 LEU A O 1
ATOM 1097 N N . PHE A 1 159 ? 29.69573 12.35577 41.08981 1.000 18.99470 159 PHE A N 1
ATOM 1098 C CA . PHE A 1 159 ? 30.66072 13.12281 41.85792 1.000 17.94862 159 PHE A CA 1
ATOM 1099 C C . PHE A 1 159 ? 32.00633 12.43439 41.77484 1.000 19.15626 159 PHE A C 1
ATOM 1100 O O . PHE A 1 159 ? 32.08672 11.20032 41.78657 1.000 18.80187 159 PHE A O 1
ATOM 1108 N N . THR A 1 160 ? 33.06821 13.23097 41.79450 1.000 16.68389 160 THR A N 1
ATOM 1109 C CA . THR A 1 160 ? 34.39549 12.67986 42.01993 1.000 19.66727 160 THR A CA 1
ATOM 1110 C C . THR A 1 160 ? 34.65578 12.66978 43.51628 1.000 24.36279 160 THR A C 1
ATOM 1111 O O . THR A 1 160 ? 34.69004 13.72885 44.14672 1.000 20.94940 160 THR A O 1
ATOM 1115 N N . ALA A 1 161 ? 34.81922 11.48308 44.09069 1.000 22.43945 161 ALA A N 1
ATOM 1116 C CA . ALA A 1 161 ? 35.05403 11.41172 45.52944 1.000 19.92225 161 ALA A CA 1
ATOM 1117 C C . ALA A 1 161 ? 36.43565 10.80984 45.78912 1.000 17.80047 161 ALA A C 1
ATOM 1118 O O . ALA A 1 161 ? 37.40982 11.19213 45.13606 1.000 24.17802 161 ALA A O 1
ATOM 1120 N N . SER A 1 162 ? 36.53933 9.89296 46.75198 1.000 24.40745 162 SER A N 1
ATOM 1121 C CA . SER A 1 162 ? 37.81292 9.28363 47.11208 1.000 26.30656 162 SER A CA 1
ATOM 1122 C C . SER A 1 162 ? 37.53043 7.87975 47.63211 1.000 24.24644 162 SER A C 1
ATOM 1123 O O . SER A 1 162 ? 36.38506 7.52795 47.91268 1.000 25.34100 162 SER A O 1
ATOM 1126 N N . ALA A 1 163 ? 38.59350 7.11260 47.85752 1.000 29.22054 163 ALA A N 1
ATOM 1127 C CA . ALA A 1 163 ? 38.45490 5.88594 48.64194 1.000 32.16947 163 ALA A CA 1
ATOM 1128 C C . ALA A 1 163 ? 37.91160 6.20487 50.03872 1.000 31.51081 163 ALA A C 1
ATOM 1129 O O . ALA A 1 163 ? 38.05726 7.32698 50.54373 1.000 29.34565 163 ALA A O 1
ATOM 1131 N N A CYS A 1 164 ? 37.28565 5.21651 50.68577 0.607 30.54295 164 CYS A N 1
ATOM 1132 N N B CYS A 1 164 ? 37.30250 5.18351 50.66417 0.393 30.54992 164 CYS A N 1
ATOM 1133 C CA A CYS A 1 164 ? 36.69225 5.47868 51.99805 0.607 32.40623 164 CYS A CA 1
ATOM 1134 C CA B CYS A 1 164 ? 36.64384 5.30497 51.96581 0.393 32.52271 164 CYS A CA 1
ATOM 1135 C C A CYS A 1 164 ? 37.55008 4.96664 53.16150 0.607 34.75513 164 CYS A C 1
ATOM 1136 C C B CYS A 1 164 ? 37.59613 5.14428 53.14840 0.393 34.53829 164 CYS A C 1
ATOM 1137 O O A CYS A 1 164 ? 37.05746 4.83460 54.29142 0.607 33.05849 164 CYS A O 1
ATOM 1138 O O B CYS A 1 164 ? 37.20387 5.42515 54.29011 0.393 33.29727 164 CYS A O 1
ATOM 1143 N N . THR A 1 165 ? 38.82082 4.69443 52.90999 1.000 31.70255 165 THR A N 1
ATOM 1144 C CA . THR A 1 165 ? 39.80475 4.52004 53.96413 1.000 28.40349 165 THR A CA 1
ATOM 1145 C C . THR A 1 165 ? 40.32844 5.90702 54.31276 1.000 28.21156 165 THR A C 1
ATOM 1146 O O . THR A 1 165 ? 39.87038 6.91663 53.76476 1.000 30.95937 165 THR A O 1
ATOM 1150 N N . ALA A 1 166 ? 41.32695 5.99166 55.18030 1.000 26.57662 166 ALA A N 1
ATOM 1151 C CA . ALA A 1 166 ? 41.80093 7.29356 55.65829 1.000 30.74270 166 ALA A CA 1
ATOM 1152 C C . ALA A 1 166 ? 42.82989 7.81231 54.65750 1.000 38.78321 166 ALA A C 1
ATOM 1153 O O . ALA A 1 166 ? 43.97493 7.35648 54.64971 1.000 32.61260 166 ALA A O 1
ATOM 1155 N N . ILE A 1 167 ? 42.42844 8.75974 53.79418 1.000 24.90965 167 ILE A N 1
ATOM 1156 C CA . ILE A 1 167 ? 43.33039 9.25684 52.74955 1.000 33.12056 167 ILE A CA 1
ATOM 1157 C C . ILE A 1 167 ? 44.01298 10.57494 53.11481 1.000 30.71743 167 ILE A C 1
ATOM 1158 O O . ILE A 1 167 ? 44.73648 11.12938 52.27419 1.000 28.74424 167 ILE A O 1
ATOM 1163 N N . ALA A 1 168 ? 43.78496 11.11946 54.31296 1.000 26.15554 168 ALA A N 1
ATOM 1164 C CA . ALA A 1 168 ? 44.33914 12.44469 54.59679 1.000 29.18347 168 ALA A CA 1
ATOM 1165 C C . ALA A 1 168 ? 45.85634 12.43648 54.56494 1.000 38.10249 168 ALA A C 1
ATOM 1166 O O . ALA A 1 168 ? 46.47359 13.45992 54.23671 1.000 32.11441 168 ALA A O 1
ATOM 1168 N N . GLY A 1 169 ? 46.47441 11.31411 54.95306 1.000 33.35607 169 GLY A N 1
ATOM 1169 C CA . GLY A 1 169 ? 47.92361 11.23496 54.95011 1.000 35.46064 169 GLY A CA 1
ATOM 1170 C C . GLY A 1 169 ? 48.53013 11.44066 53.57639 1.000 44.58432 169 GLY A C 1
ATOM 1171 O O . GLY A 1 169 ? 49.69556 11.84291 53.47759 1.000 36.64318 169 GLY A O 1
ATOM 1172 N N . LEU A 1 170 ? 47.75592 11.18701 52.51505 1.000 32.52066 170 LEU A N 1
ATOM 1173 C CA . LEU A 1 170 ? 48.19050 11.38339 51.13584 1.000 35.08461 170 LEU A CA 1
ATOM 1174 C C . LEU A 1 170 ? 47.43882 12.51762 50.45527 1.000 40.70443 170 LEU A C 1
ATOM 1175 O O . LEU A 1 170 ? 47.50004 12.65638 49.22809 1.000 33.37704 170 LEU A O 1
ATOM 1180 N N . SER A 1 171 ? 46.72466 13.32468 51.22953 1.000 34.93128 171 SER A N 1
ATOM 1181 C CA . SER A 1 171 ? 46.04357 14.49978 50.71733 1.000 38.09230 171 SER A CA 1
ATOM 1182 C C . SER A 1 171 ? 46.08739 15.53721 51.83565 1.000 37.69223 171 SER A C 1
ATOM 1183 O O . SER A 1 171 ? 47.17948 15.99214 52.20239 1.000 34.63651 171 SER A O 1
ATOM 1186 N N . THR A 1 172 ? 44.92568 15.90031 52.39103 1.000 28.40405 172 THR A N 1
ATOM 1187 C CA . THR A 1 172 ? 44.84209 16.69720 53.61390 1.000 25.46787 172 THR A CA 1
ATOM 1188 C C . THR A 1 172 ? 43.58981 16.27496 54.37312 1.000 35.67377 172 THR A C 1
ATOM 1189 O O . THR A 1 172 ? 42.69803 15.61269 53.82574 1.000 21.41734 172 THR A O 1
ATOM 1193 N N . HIS A 1 173 ? 43.50218 16.69210 55.64473 1.000 22.73244 173 HIS A N 1
ATOM 1194 C CA . HIS A 1 173 ? 42.27038 16.42727 56.37971 1.000 26.07995 173 HIS A CA 1
ATOM 1195 C C . HIS A 1 173 ? 41.08095 17.15330 55.75459 1.000 25.79688 173 HIS A C 1
ATOM 1196 O O . HIS A 1 173 ? 39.97684 16.59096 55.66037 1.000 23.29457 173 HIS A O 1
ATOM 1203 N N . ALA A 1 174 ? 41.28010 18.40658 55.33264 1.000 18.72008 174 ALA A N 1
ATOM 1204 C CA . ALA A 1 174 ? 40.18696 19.14429 54.69974 1.000 26.17273 174 ALA A CA 1
ATOM 1205 C C . ALA A 1 174 ? 39.73149 18.42511 53.44621 1.000 22.59970 174 ALA A C 1
ATOM 1206 O O . ALA A 1 174 ? 38.53639 18.24978 53.20385 1.000 23.71092 174 ALA A O 1
ATOM 1208 N N . TYR A 1 175 ? 40.68561 18.01264 52.63151 1.000 23.55302 175 TYR A N 1
ATOM 1209 C CA . TYR A 1 175 ? 40.33303 17.32414 51.39879 1.000 22.41734 175 TYR A CA 1
ATOM 1210 C C . TYR A 1 175 ? 39.58689 16.03558 51.70517 1.000 26.05225 175 TYR A C 1
ATOM 1211 O O . TYR A 1 175 ? 38.52533 15.75808 51.13198 1.000 23.27199 175 TYR A O 1
ATOM 1220 N N . ALA A 1 176 ? 40.13354 15.22502 52.61445 1.000 21.72180 176 ALA A N 1
ATOM 1221 C CA . ALA A 1 176 ? 39.49259 13.94986 52.91769 1.000 20.70461 176 ALA A CA 1
ATOM 1222 C C . ALA A 1 176 ? 38.08973 14.16136 53.46417 1.000 22.68478 176 ALA A C 1
ATOM 1223 O O . ALA A 1 176 ? 37.14239 13.45219 53.08574 1.000 21.70589 176 ALA A O 1
ATOM 1225 N N . VAL A 1 177 ? 37.92713 15.14321 54.36017 1.000 25.95600 177 VAL A N 1
ATOM 1226 C CA . VAL A 1 177 ? 36.59610 15.41073 54.89506 1.000 21.34514 177 VAL A CA 1
ATOM 1227 C C . VAL A 1 177 ? 35.64556 15.80514 53.75967 1.000 21.09843 177 VAL A C 1
ATOM 1228 O O . VAL A 1 177 ? 34.50916 15.32699 53.69799 1.000 18.57391 177 VAL A O 1
ATOM 1232 N N . SER A 1 178 ? 36.09444 16.66584 52.83139 1.000 19.28072 178 SER A N 1
ATOM 1233 C CA . SER A 1 178 ? 35.16933 17.08657 51.78032 1.000 18.79430 178 SER A CA 1
ATOM 1234 C C . SER A 1 178 ? 34.70892 15.88718 50.96536 1.000 17.72254 178 SER A C 1
ATOM 1235 O O . SER A 1 178 ? 33.54143 15.80751 50.56161 1.000 22.94057 178 SER A O 1
ATOM 1238 N N . LYS A 1 179 ? 35.61360 14.94047 50.71444 1.000 18.77079 179 LYS A N 1
ATOM 1239 C CA . LYS A 1 179 ? 35.24667 13.81031 49.86451 1.000 21.32736 179 LYS A CA 1
ATOM 1240 C C . LYS A 1 179 ? 34.36884 12.80154 50.60407 1.000 24.41660 179 LYS A C 1
ATOM 1241 O O . LYS A 1 179 ? 33.49793 12.17114 49.99030 1.000 19.63609 179 LYS A O 1
ATOM 1247 N N . TYR A 1 180 ? 34.59275 12.61534 51.90748 1.000 21.77136 180 TYR A N 1
ATOM 1248 C CA . TYR A 1 180 ? 33.65721 11.83482 52.71766 1.000 19.33243 180 TYR A CA 1
ATOM 1249 C C . TYR A 1 180 ? 32.27026 12.47633 52.72397 1.000 22.17025 180 TYR A C 1
ATOM 1250 O O . TYR A 1 180 ? 31.25448 11.78209 52.63376 1.000 23.51750 180 TYR A O 1
ATOM 1259 N N . GLY A 1 181 ? 32.19574 13.80301 52.85397 1.000 18.69356 181 GLY A N 1
ATOM 1260 C CA . GLY A 1 181 ? 30.88488 14.43659 52.80064 1.000 19.39250 181 GLY A CA 1
ATOM 1261 C C . GLY A 1 181 ? 30.21541 14.20507 51.44907 1.000 20.33679 181 GLY A C 1
ATOM 1262 O O . GLY A 1 181 ? 29.00495 13.98393 51.36872 1.000 18.24121 181 GLY A O 1
ATOM 1263 N N . ILE A 1 182 ? 31.00538 14.21738 50.37850 1.000 15.14169 182 ILE A N 1
ATOM 1264 C CA . ILE A 1 182 ? 30.45595 13.95296 49.03693 1.000 20.88794 182 ILE A CA 1
ATOM 1265 C C . ILE A 1 182 ? 29.88878 12.54188 48.94051 1.000 18.12853 182 ILE A C 1
ATOM 1266 O O . ILE A 1 182 ? 28.81172 12.32986 48.36078 1.000 19.01435 182 ILE A O 1
ATOM 1271 N N . VAL A 1 183 ? 30.60032 11.54325 49.49995 1.000 20.82017 183 VAL A N 1
ATOM 1272 C CA . VAL A 1 183 ? 30.07171 10.17089 49.47374 1.000 20.04497 183 VAL A CA 1
ATOM 1273 C C . VAL A 1 183 ? 28.72403 10.11618 50.19872 1.000 22.76355 183 VAL A C 1
ATOM 1274 O O . VAL A 1 183 ? 27.76670 9.48482 49.72356 1.000 25.30944 183 VAL A O 1
ATOM 1278 N N . GLY A 1 184 ? 28.60491 10.82350 51.33129 1.000 22.46763 184 GLY A N 1
ATOM 1279 C CA . GLY A 1 184 ? 27.32908 10.83971 52.04793 1.000 18.56145 184 GLY A CA 1
ATOM 1280 C C . GLY A 1 184 ? 26.23352 11.56297 51.27478 1.000 22.52002 184 GLY A C 1
ATOM 1281 O O . GLY A 1 184 ? 25.07028 11.14472 51.27654 1.000 24.89791 184 GLY A O 1
ATOM 1282 N N . LEU A 1 185 ? 26.59137 12.65429 50.59421 1.000 18.82990 185 LEU A N 1
ATOM 1283 C CA . LEU A 1 185 ? 25.63601 13.34014 49.72914 1.000 19.70573 185 LEU A CA 1
ATOM 1284 C C . LEU A 1 185 ? 25.10638 12.38599 48.66695 1.000 21.45069 185 LEU A C 1
ATOM 1285 O O . LEU A 1 185 ? 23.89263 12.29006 48.44783 1.000 21.82486 185 LEU A O 1
ATOM 1290 N N . ALA A 1 186 ? 26.02721 11.68573 47.97904 1.000 19.72478 186 ALA A N 1
ATOM 1291 C CA . ALA A 1 186 ? 25.63462 10.79907 46.88372 1.000 19.12932 186 ALA A CA 1
ATOM 1292 C C . ALA A 1 186 ? 24.70031 9.70516 47.38120 1.000 22.82152 186 ALA A C 1
ATOM 1293 O O . ALA A 1 186 ? 23.68083 9.40778 46.74629 1.000 20.07003 186 ALA A O 1
ATOM 1295 N N A LYS A 1 187 ? 25.01391 9.11187 48.53491 0.597 20.10452 187 LYS A N 1
ATOM 1296 N N B LYS A 1 187 ? 25.03332 9.10067 48.52342 0.403 20.14050 187 LYS A N 1
ATOM 1297 C CA A LYS A 1 187 ? 24.14857 8.07235 49.08963 0.597 20.18313 187 LYS A CA 1
ATOM 1298 C CA B LYS A 1 187 ? 24.16917 8.08704 49.12216 0.403 20.27029 187 LYS A CA 1
ATOM 1299 C C A LYS A 1 187 ? 22.75812 8.61465 49.38487 0.597 20.17958 187 LYS A C 1
ATOM 1300 C C B LYS A 1 187 ? 22.77091 8.62840 49.36664 0.403 20.22482 187 LYS A C 1
ATOM 1301 O O A LYS A 1 187 ? 21.75176 7.98002 49.06088 0.597 21.55198 187 LYS A O 1
ATOM 1302 O O B LYS A 1 187 ? 21.77455 8.00286 48.99367 0.403 21.57130 187 LYS A O 1
ATOM 1313 N N . ASN A 1 188 ? 22.67556 9.79379 50.00609 1.000 18.55194 188 ASN A N 1
ATOM 1314 C CA . ASN A 1 188 ? 21.36714 10.31265 50.36393 1.000 17.72716 188 ASN A CA 1
ATOM 1315 C C . ASN A 1 188 ? 20.58905 10.76443 49.13672 1.000 24.55968 188 ASN A C 1
ATOM 1316 O O . ASN A 1 188 ? 19.36815 10.59295 49.09151 1.000 22.00978 188 ASN A 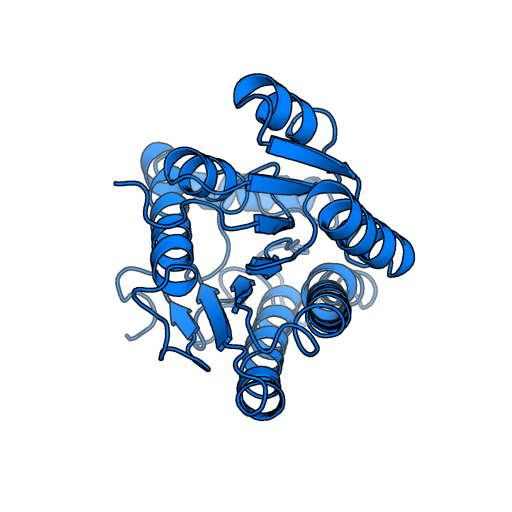O 1
ATOM 1321 N N . LEU A 1 189 ? 21.26717 11.36212 48.14317 1.000 19.25106 189 LEU A N 1
ATOM 1322 C CA . LEU A 1 189 ? 20.56063 11.73438 46.91903 1.000 19.32214 189 LEU A CA 1
ATOM 1323 C C . LEU A 1 189 ? 20.10756 10.50554 46.14030 1.000 20.45614 189 LEU A C 1
ATOM 1324 O O . LEU A 1 189 ? 19.03483 10.52802 45.53582 1.000 24.55826 189 LEU A O 1
ATOM 1329 N N . ALA A 1 190 ? 20.91735 9.43829 46.09311 1.000 20.04214 190 ALA A N 1
ATOM 1330 C CA . ALA A 1 190 ? 20.43243 8.21062 45.46411 1.000 19.57485 190 ALA A CA 1
ATOM 1331 C C . ALA A 1 190 ? 19.11295 7.77568 46.10120 1.000 28.36665 190 ALA A C 1
ATOM 1332 O O . ALA A 1 190 ? 18.16194 7.37006 45.41112 1.000 22.08716 190 ALA A O 1
ATOM 1334 N N . ALA A 1 191 ? 19.02035 7.89153 47.42613 1.000 25.69511 191 ALA A N 1
ATOM 1335 C CA . ALA A 1 191 ? 17.78027 7.49699 48.09865 1.000 24.80292 191 ALA A CA 1
ATOM 1336 C C . ALA A 1 191 ? 16.63105 8.44603 47.76741 1.000 26.17379 191 ALA A C 1
ATOM 1337 O O . ALA A 1 191 ? 15.50054 7.99839 47.56130 1.000 36.27428 191 ALA A O 1
ATOM 1339 N N . GLU A 1 192 ? 16.87300 9.76326 47.74108 1.000 26.39765 192 GLU A N 1
ATOM 1340 C CA . GLU A 1 192 ? 15.75268 10.65996 47.44901 1.000 23.37903 192 GLU A CA 1
ATOM 1341 C C . GLU A 1 192 ? 15.33788 10.56677 45.97686 1.000 26.67708 192 GLU A C 1
ATOM 1342 O O . GLU A 1 192 ? 14.14696 10.51829 45.66501 1.000 27.25561 192 GLU A O 1
ATOM 1348 N N . LEU A 1 193 ? 16.29922 10.53386 45.05782 1.000 24.78743 193 LEU A N 1
ATOM 1349 C CA . LEU A 1 193 ? 16.00257 10.75746 43.63841 1.000 26.59731 193 LEU A CA 1
ATOM 1350 C C . LEU A 1 193 ? 15.67398 9.47693 42.87898 1.000 29.06462 193 LEU A C 1
ATOM 1351 O O . LEU A 1 193 ? 15.10364 9.55081 41.78662 1.000 27.90699 193 LEU A O 1
ATOM 1356 N N . GLY A 1 194 ? 16.00654 8.31066 43.44380 1.000 26.18562 194 GLY A N 1
ATOM 1357 C CA . GLY A 1 194 ? 15.67552 7.04353 42.80211 1.000 26.74191 194 GLY A CA 1
ATOM 1358 C C . GLY A 1 194 ? 14.20978 6.90455 42.43599 1.000 31.43179 194 GLY A C 1
ATOM 1359 O O . GLY A 1 194 ? 13.87651 6.42001 41.35169 1.000 34.35404 194 GLY A O 1
ATOM 1360 N N . GLN A 1 195 ? 13.31170 7.34659 43.31940 1.000 29.87081 195 GLN A N 1
ATOM 1361 C CA . GLN A 1 195 ? 11.89153 7.27876 42.98910 1.000 36.73914 195 GLN A CA 1
ATOM 1362 C C . GLN A 1 195 ? 11.53856 8.10117 41.75674 1.000 34.87174 195 GLN A C 1
ATOM 1363 O O . GLN A 1 195 ? 10.48231 7.87502 41.15673 1.000 38.22805 195 GLN A O 1
ATOM 1369 N N . HIS A 1 196 ? 12.37412 9.07008 41.38240 1.000 26.15848 196 HIS A N 1
ATOM 1370 C CA . HIS A 1 196 ? 12.14728 9.86256 40.17713 1.000 27.09905 196 HIS A CA 1
ATOM 1371 C C . HIS A 1 196 ? 12.99798 9.40823 39.00683 1.000 32.52448 196 HIS A C 1
ATOM 1372 O O . HIS A 1 196 ? 13.19917 10.19142 38.06555 1.000 31.43561 196 HIS A O 1
ATOM 1379 N N . GLY A 1 197 ? 13.53817 8.18595 39.05653 1.000 25.60144 197 GLY A N 1
ATOM 1380 C CA . GLY A 1 197 ? 14.26898 7.64813 37.91525 1.000 25.62810 197 GLY A CA 1
ATOM 1381 C C . GLY A 1 197 ? 15.67650 8.17996 37.74560 1.000 30.83785 197 GLY A C 1
ATOM 1382 O O . GLY A 1 197 ? 16.28313 7.96763 36.68740 1.000 29.16617 197 GLY A O 1
ATOM 1383 N N . ILE A 1 198 ? 16.24399 8.82235 38.77305 1.000 24.22044 198 ILE A N 1
ATOM 1384 C CA . ILE A 1 198 ? 17.56442 9.44337 38.70215 1.000 21.95992 198 ILE A CA 1
ATOM 1385 C C . ILE A 1 198 ? 18.56321 8.59838 39.48964 1.000 24.17550 198 ILE A C 1
ATOM 1386 O O . ILE A 1 198 ? 18.29928 8.23981 40.64826 1.000 21.14808 198 ILE A O 1
ATOM 1391 N N . ARG A 1 199 ? 19.72035 8.32088 38.87686 1.000 17.02929 199 ARG A N 1
ATOM 1392 C CA . ARG A 1 199 ? 20.83321 7.60470 39.49808 1.000 16.65301 199 ARG A CA 1
ATOM 1393 C C . ARG A 1 199 ? 21.84493 8.59159 40.05031 1.000 21.59682 199 ARG A C 1
ATOM 1394 O O . ARG A 1 199 ? 22.06340 9.66286 39.47367 1.000 19.53652 199 ARG A O 1
ATOM 1402 N N . VAL A 1 200 ? 22.47280 8.21955 41.17978 1.000 23.20468 200 VAL A N 1
ATOM 1403 C CA . VAL A 1 200 ? 23.47417 9.06649 41.82105 1.000 18.41743 200 VAL A CA 1
ATOM 1404 C C . VAL A 1 200 ? 24.65671 8.19991 42.22746 1.000 20.82681 200 VAL A C 1
ATOM 1405 O O . VAL A 1 200 ? 24.48590 7.22469 42.96782 1.000 21.22182 200 VAL A O 1
ATOM 1409 N N . ASN A 1 201 ? 25.85626 8.54000 41.74998 1.000 17.01489 201 ASN A N 1
ATOM 1410 C CA . ASN A 1 201 ? 27.01165 7.68284 42.02079 1.000 18.16732 201 ASN A CA 1
ATOM 1411 C C . ASN A 1 201 ? 28.23943 8.55878 42.17851 1.000 20.97585 201 ASN A C 1
ATOM 1412 O O . ASN A 1 201 ? 28.24171 9.71730 41.77281 1.000 18.80740 201 ASN A O 1
ATOM 1417 N N . CYS A 1 202 ? 29.28979 7.99232 42.77512 1.000 19.60994 202 CYS A N 1
ATOM 1418 C CA . CYS A 1 202 ? 30.60862 8.61195 42.77263 1.000 18.69504 202 CYS A CA 1
ATOM 1419 C C . CYS A 1 202 ? 31.54645 7.76925 41.92863 1.000 20.22081 202 CYS A C 1
ATOM 1420 O O . CYS A 1 202 ? 31.43072 6.53383 41.89581 1.000 20.32857 202 CYS A O 1
ATOM 1423 N N . VAL A 1 203 ? 32.49140 8.44064 41.26293 1.000 17.24441 203 VAL A N 1
ATOM 1424 C CA . VAL A 1 203 ? 33.67186 7.79215 40.69787 1.000 27.38666 203 VAL A CA 1
ATOM 1425 C C . VAL A 1 203 ? 34.87349 8.38671 41.39253 1.000 24.92726 203 VAL A C 1
ATOM 1426 O O . VAL A 1 203 ? 34.96270 9.61222 41.53582 1.000 27.54747 203 VAL A O 1
ATOM 1430 N N . SER A 1 204 ? 35.82434 7.53935 41.75877 1.000 24.34226 204 SER A N 1
ATOM 1431 C CA . SER A 1 204 ? 36.81652 8.03173 42.70622 1.000 26.13846 204 SER A CA 1
ATOM 1432 C C . SER A 1 204 ? 38.22359 7.48343 42.48392 1.000 31.47395 204 SER A C 1
ATOM 1433 O O . SER A 1 204 ? 38.46280 6.28125 42.67060 1.000 36.06652 204 SER A O 1
ATOM 1436 N N . PRO A 1 205 ? 39.19337 8.33520 42.17675 1.000 24.28448 205 PRO A N 1
ATOM 1437 C CA . PRO A 1 205 ? 40.59395 7.91731 42.29128 1.000 24.79819 205 PRO A CA 1
ATOM 1438 C C . PRO A 1 205 ? 40.89557 7.67389 43.76290 1.000 26.17167 205 PRO A C 1
ATOM 1439 O O . PRO A 1 205 ? 40.07239 7.96354 44.62432 1.000 27.33318 205 PRO A O 1
ATOM 1443 N N . TYR A 1 206 ? 42.05562 7.09681 44.06877 1.000 26.46084 206 TYR A N 1
ATOM 1444 C CA . TYR A 1 206 ? 42.34509 6.86948 45.48838 1.000 33.67110 206 TYR A CA 1
ATOM 1445 C C . TYR A 1 206 ? 42.22837 8.17738 46.28411 1.000 34.85368 206 TYR A C 1
ATOM 1446 O O . TYR A 1 206 ? 41.39647 8.30079 47.19534 1.000 32.51614 206 TYR A O 1
ATOM 1455 N N . GLY A 1 207 ? 43.03167 9.17566 45.91735 1.000 34.59410 207 GLY A N 1
ATOM 1456 C CA . GLY A 1 207 ? 43.02491 10.49194 46.53745 1.000 34.89003 207 GLY A CA 1
ATOM 1457 C C . GLY A 1 207 ? 43.33341 11.59983 45.53539 1.000 38.75072 207 GLY A C 1
ATOM 1458 O O . GLY A 1 207 ? 42.51510 11.88916 44.65605 1.000 36.50503 207 GLY A O 1
ATOM 1459 N N . VAL A 1 208 ? 44.51346 12.21639 45.64023 1.000 31.86328 208 VAL A N 1
ATOM 1460 C CA . VAL A 1 208 ? 44.88090 13.33917 44.78025 1.000 34.70518 208 VAL A CA 1
ATOM 1461 C C . VAL A 1 208 ? 45.26240 12.82212 43.39806 1.000 40.74804 208 VAL A C 1
ATOM 1462 O O . VAL A 1 208 ? 45.86540 11.75069 43.25930 1.000 35.53091 208 VAL A O 1
ATOM 1466 N N . VAL A 1 209 ? 44.90835 13.58465 42.36214 1.000 38.22770 209 VAL A N 1
ATOM 1467 C CA . VAL A 1 209 ? 45.25153 13.25548 40.98483 1.000 34.14696 209 VAL A CA 1
ATOM 1468 C C . VAL A 1 209 ? 45.64956 14.55889 40.30616 1.000 40.85412 209 VAL A C 1
ATOM 1469 O O . VAL A 1 209 ? 45.21972 15.64061 40.71520 1.000 36.03592 209 VAL A O 1
ATOM 1473 N N . THR A 1 210 ? 46.52858 14.46060 39.30785 1.000 47.24052 210 THR A N 1
ATOM 1474 C CA . THR A 1 210 ? 46.95332 15.64554 38.56852 1.000 53.89252 210 THR A CA 1
ATOM 1475 C C . THR A 1 210 ? 45.73769 16.42687 38.07227 1.000 41.96661 210 THR A C 1
ATOM 1476 O O . THR A 1 210 ? 44.68391 15.85257 37.77718 1.000 35.01809 210 THR A O 1
ATOM 1480 N N . GLY A 1 211 ? 45.87627 17.75377 38.01311 1.000 43.67627 211 GLY A N 1
ATOM 1481 C CA . GLY A 1 211 ? 44.79626 18.62694 37.59537 1.000 40.66002 211 GLY A CA 1
ATOM 1482 C C . GLY A 1 211 ? 43.94324 19.17362 38.72060 1.000 53.61894 211 GLY A C 1
ATOM 1483 O O . GLY A 1 211 ? 43.10916 20.05965 38.47884 1.000 42.95830 211 GLY A O 1
ATOM 1484 N N . ILE A 1 212 ? 44.10327 18.65666 39.93965 1.000 45.72421 212 ILE A N 1
ATOM 1485 C CA . ILE A 1 212 ? 43.426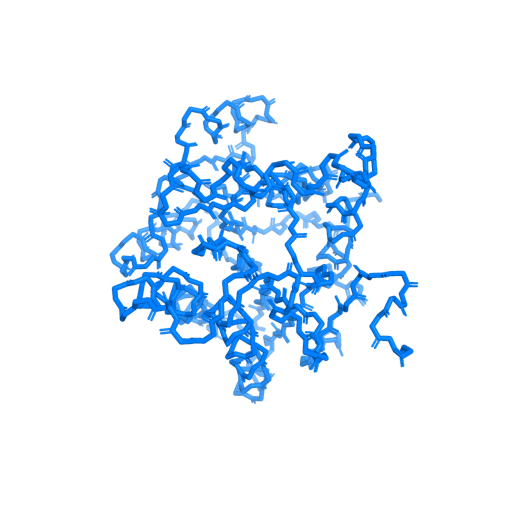34 19.23692 41.08934 1.000 39.20561 212 ILE A CA 1
ATOM 1486 C C . ILE A 1 212 ? 43.89376 20.68031 41.28779 1.000 43.16138 212 ILE A C 1
ATOM 1487 O O . ILE A 1 212 ? 45.05857 21.01998 41.03704 1.000 41.69165 212 ILE A O 1
ATOM 1492 N N . GLY A 1 213 ? 42.96577 21.55339 41.72492 1.000 34.73763 213 GLY A N 1
ATOM 1493 C CA . GLY A 1 213 ? 43.31137 22.92521 42.04014 1.000 31.49209 213 GLY A CA 1
ATOM 1494 C C . GLY A 1 213 ? 43.80242 23.08768 43.47570 1.000 33.84829 213 GLY A C 1
ATOM 1495 O O . GLY A 1 213 ? 43.77264 22.16823 44.28112 1.000 28.34231 213 GLY A O 1
ATOM 1496 N N . GLY A 1 214 ? 44.28341 24.28507 43.78906 1.000 34.58774 214 GLY A N 1
ATOM 1497 C CA . GLY A 1 214 ? 44.80132 24.57048 45.11201 1.000 36.40754 214 GLY A CA 1
ATOM 1498 C C . GLY A 1 214 ? 44.13999 25.78883 45.72347 1.000 36.93166 214 GLY A C 1
ATOM 1499 O O . GLY A 1 214 ? 43.65974 26.67749 45.02444 1.000 42.85975 214 GLY A O 1
ATOM 1500 N N . VAL A 1 215 ? 44.08877 25.80633 47.05871 1.000 35.22156 215 VAL A N 1
ATOM 1501 C CA . VAL A 1 215 ? 43.72481 27.05420 47.72737 1.000 37.78369 215 VAL A CA 1
ATOM 1502 C C . VAL A 1 215 ? 44.72818 28.14696 47.34893 1.000 43.94965 215 VAL A C 1
ATOM 1503 O O . VAL A 1 215 ? 44.35691 29.30841 47.15240 1.000 42.88931 215 VAL A O 1
ATOM 1507 N N . SER A 1 216 ? 46.00216 27.77390 47.18517 1.000 42.34807 216 SER A N 1
ATOM 1508 C CA . SER A 1 216 ? 47.07472 28.64705 46.71246 1.000 50.26465 216 SER A CA 1
ATOM 1509 C C . SER A 1 216 ? 47.84809 27.93772 45.60620 1.000 60.86073 216 SER A C 1
ATOM 1510 O O . SER A 1 216 ? 47.73238 26.72322 45.41869 1.000 47.52053 216 SER A O 1
ATOM 1513 N N . GLU A 1 217 ? 48.65932 28.70449 44.86662 1.000 67.75554 217 GLU A N 1
ATOM 1514 C CA . GLU A 1 217 ? 49.46740 28.08690 43.81712 1.000 62.59857 217 GLU A CA 1
ATOM 1515 C C . GLU A 1 217 ? 50.55744 27.20606 44.41169 1.000 63.04254 217 GLU A C 1
ATOM 1516 O O . GLU A 1 217 ? 50.89516 26.16481 43.83099 1.000 54.61236 217 GLU A O 1
ATOM 1522 N N . VAL A 1 218 ? 51.10683 27.60700 45.56667 1.000 52.46423 218 VAL A N 1
ATOM 1523 C CA . VAL A 1 218 ? 52.05490 26.76737 46.29789 1.000 49.85283 218 VAL A CA 1
ATOM 1524 C C . VAL A 1 218 ? 51.46119 25.38944 46.55239 1.000 56.62872 218 VAL A C 1
ATOM 1525 O O . VAL A 1 218 ? 52.16179 24.36774 46.47646 1.000 53.33821 218 VAL A O 1
ATOM 1529 N N . ASP A 1 219 ? 50.15887 25.34098 46.86689 1.000 43.21125 219 ASP A N 1
ATOM 1530 C CA . ASP A 1 219 ? 49.49549 24.05729 47.07315 1.000 42.51055 219 ASP A CA 1
ATOM 1531 C C . ASP A 1 219 ? 49.53294 23.20836 45.80938 1.000 42.06296 219 ASP A C 1
ATOM 1532 O O . ASP A 1 219 ? 49.80281 22.00278 45.87659 1.000 40.19612 219 ASP A O 1
ATOM 1537 N N . VAL A 1 220 ? 49.26405 23.81788 44.64808 1.000 47.83909 220 VAL A N 1
ATOM 1538 C CA . VAL A 1 220 ? 49.37846 23.08672 43.38332 1.000 43.46856 220 VAL A CA 1
ATOM 1539 C C . VAL A 1 220 ? 50.80689 22.60228 43.18595 1.000 45.60789 220 VAL A C 1
ATOM 1540 O O . VAL A 1 220 ? 51.04136 21.47106 42.74128 1.000 50.29167 220 VAL A O 1
ATOM 1544 N N . ALA A 1 221 ? 51.78389 23.44522 43.53348 1.000 54.28745 221 ALA A N 1
ATOM 1545 C CA . ALA A 1 221 ? 53.18482 23.09244 43.33790 1.000 45.06830 221 ALA A CA 1
ATOM 1546 C C . ALA A 1 221 ? 53.57724 21.90241 44.19918 1.000 51.40709 221 ALA A C 1
ATOM 1547 O O . ALA A 1 221 ? 54.29387 21.00366 43.73905 1.000 53.70090 221 ALA A O 1
ATOM 1549 N N . VAL A 1 222 ? 53.11142 21.86937 45.45096 1.000 48.85113 222 VAL A N 1
ATOM 1550 C CA . VAL A 1 222 ? 53.40642 20.71901 46.30236 1.000 41.14462 222 VAL A CA 1
ATOM 1551 C C . VAL A 1 222 ? 52.76251 19.46410 45.72871 1.000 44.30917 222 VAL A C 1
ATOM 1552 O O . VAL A 1 222 ? 53.37710 18.38998 45.71083 1.000 47.33946 222 VAL A O 1
ATOM 1556 N N . VAL A 1 223 ? 51.52100 19.58365 45.23516 1.000 37.05068 223 VAL A N 1
ATOM 1557 C CA . VAL A 1 223 ? 50.83564 18.44026 44.63023 1.000 48.09312 223 VAL A CA 1
ATOM 1558 C C . VAL A 1 223 ? 51.62564 17.91513 43.43368 1.000 51.49418 223 VAL A C 1
ATOM 1559 O O . VAL A 1 223 ? 51.87628 16.70764 43.31658 1.000 47.67501 223 VAL A O 1
ATOM 1563 N N . GLU A 1 224 ? 52.02880 18.82024 42.53137 1.000 57.37723 224 GLU A N 1
ATOM 1564 C CA . GLU A 1 224 ? 52.80627 18.43906 41.35076 1.000 62.04002 224 GLU A CA 1
ATOM 1565 C C . GLU A 1 224 ? 54.04083 17.63019 41.73975 1.000 65.38312 224 GLU A C 1
ATOM 1566 O O . GLU A 1 224 ? 54.29909 16.55599 41.17986 1.000 68.18426 224 GLU A O 1
ATOM 1572 N N . ALA A 1 225 ? 54.79788 18.12586 42.72593 1.000 55.66386 225 ALA A N 1
ATOM 1573 C CA . ALA A 1 225 ? 56.01549 17.45071 43.16719 1.000 60.46949 225 ALA A CA 1
ATOM 1574 C C . ALA A 1 225 ? 55.73881 16.02235 43.62393 1.000 58.45253 225 ALA A C 1
ATOM 1575 O O . ALA A 1 225 ? 56.45428 15.09072 43.24041 1.000 73.38698 225 ALA A O 1
ATOM 1577 N N . MET A 1 226 ? 54.70402 15.82698 44.44813 1.000 61.03943 226 MET A N 1
ATOM 1578 C CA . MET A 1 226 ? 54.43972 14.49285 44.98812 1.000 72.32686 226 MET A CA 1
ATOM 1579 C C . MET A 1 226 ? 54.02366 13.50855 43.89639 1.000 70.81442 226 MET A C 1
ATOM 1580 O O . MET A 1 226 ? 54.36832 12.32312 43.95955 1.000 78.86698 226 MET A O 1
ATOM 1585 N N . LEU A 1 227 ? 53.28744 13.97758 42.88665 1.000 74.83718 227 LEU A N 1
ATOM 1586 C CA . LEU A 1 227 ? 52.81239 13.07939 41.83695 1.000 77.98837 227 LEU A CA 1
ATOM 1587 C C . LEU A 1 227 ? 53.95412 12.58165 40.95500 1.000 79.46730 227 LEU A C 1
ATOM 1588 O O . LEU A 1 227 ? 53.98876 11.40044 40.58877 1.000 80.77825 227 LEU A O 1
ATOM 1593 N N . SER A 1 228 ? 54.88521 13.46725 40.58227 1.000 76.13789 228 SER A N 1
ATOM 1594 C CA . SER A 1 228 ? 55.99056 13.06716 39.71766 1.000 80.47378 228 SER A CA 1
ATOM 1595 C C . SER A 1 228 ? 57.10886 12.37321 40.48646 1.000 89.23070 228 SER A C 1
ATOM 1596 O O . SER A 1 228 ? 57.94970 11.70667 39.87050 1.000 91.21200 228 SER A O 1
ATOM 1599 N N . GLU A 1 229 ? 57.12991 12.51452 41.81510 1.000 87.48761 229 GLU A N 1
ATOM 1600 C CA . GLU A 1 229 ? 58.10069 11.82179 42.65171 1.000 89.71789 229 GLU A CA 1
ATOM 1601 C C . GLU A 1 229 ? 57.90307 10.31004 42.63745 1.000 100.26021 229 GLU A C 1
ATOM 1602 O O . GLU A 1 229 ? 58.85296 9.56488 42.90790 1.000 104.57333 229 GLU A O 1
ATOM 1608 N N . VAL A 1 230 ? 56.69634 9.83901 42.33288 1.000 93.47224 230 VAL A N 1
ATOM 1609 C CA . VAL A 1 230 ? 56.40828 8.41117 42.35700 1.000 92.55036 230 VAL A CA 1
ATOM 1610 C C . VAL A 1 230 ? 55.58813 8.01515 41.13412 1.000 94.31539 230 VAL A C 1
ATOM 1611 O O . VAL A 1 230 ? 54.91992 6.97480 41.13735 1.000 91.33109 230 VAL A O 1
ATOM 1615 N N . GLY A 1 231 ? 55.64065 8.82319 40.07343 1.000 89.96945 231 GLY A N 1
ATOM 1616 C CA . GLY A 1 231 ? 54.80091 8.54200 38.92549 1.000 82.00299 231 GLY A CA 1
ATOM 1617 C C . GLY A 1 231 ? 55.22000 9.08448 37.57269 1.000 73.06464 231 GLY A C 1
ATOM 1618 O O . GLY A 1 231 ? 55.61698 10.24409 37.42928 1.000 74.57668 231 GLY A O 1
ATOM 1619 N N . ASN A 1 232 ? 55.11481 8.22257 36.56664 1.000 75.03365 232 ASN A N 1
ATOM 1620 C CA . ASN A 1 232 ? 55.22534 8.61576 35.17294 1.000 54.82767 232 ASN A CA 1
ATOM 1621 C C . ASN A 1 232 ? 54.13482 9.63223 34.81649 1.000 62.61370 232 ASN A C 1
ATOM 1622 O O . ASN A 1 232 ? 53.07149 9.69144 35.43818 1.000 53.97542 232 ASN A O 1
ATOM 1627 N N . LEU A 1 233 ? 54.40336 10.44165 33.79083 1.000 61.89543 233 LEU A N 1
ATOM 1628 C CA . LEU A 1 233 ? 53.33031 11.23884 33.20508 1.000 57.40261 233 LEU A CA 1
ATOM 1629 C C . LEU A 1 233 ? 52.26679 10.33429 32.59267 1.000 48.98031 233 LEU A C 1
ATOM 1630 O O . LEU A 1 233 ? 51.06593 10.56161 32.77330 1.000 48.14479 233 LEU A O 1
ATOM 1635 N N . LYS A 1 234 ? 52.69373 9.29810 31.86863 1.000 36.86356 234 LYS A N 1
ATOM 1636 C CA . LYS A 1 234 ? 51.75417 8.35021 31.28020 1.000 45.02614 234 LYS A CA 1
ATOM 1637 C C . LYS A 1 234 ? 50.87124 7.71029 32.34738 1.000 53.79689 234 LYS A C 1
ATOM 1638 O O . LYS A 1 234 ? 49.69160 7.43137 32.09844 1.000 45.95342 234 LYS A O 1
ATOM 1644 N N . GLY A 1 235 ? 51.40530 7.53266 33.55206 1.000 42.17055 235 GLY A N 1
ATOM 1645 C CA . GLY A 1 235 ? 50.68115 6.90015 34.63314 1.000 51.59019 235 GLY A CA 1
ATOM 1646 C C . GLY A 1 235 ? 49.61188 7.77661 35.24727 1.000 55.45990 235 GLY A C 1
ATOM 1647 O O . GLY A 1 235 ? 48.52910 7.28954 35.57692 1.000 43.61831 235 GLY A O 1
ATOM 1648 N N . GLN A 1 236 ? 49.89143 9.06556 35.43712 1.000 58.26035 236 GLN A N 1
ATOM 1649 C CA . GLN A 1 236 ? 48.83689 9.94966 35.91957 1.000 52.89624 236 GLN A CA 1
ATOM 1650 C C . GLN A 1 236 ? 47.73088 10.06233 34.88140 1.000 49.49275 236 GLN A C 1
ATOM 1651 O O . GLN A 1 236 ? 46.54501 10.11039 35.22261 1.000 52.82385 236 GLN A O 1
ATOM 1657 N N . ILE A 1 237 ? 48.10799 10.06766 33.60379 1.000 39.01222 237 ILE A N 1
ATOM 1658 C CA . ILE A 1 237 ? 47.13811 10.13340 32.51837 1.000 51.70485 237 ILE A CA 1
ATOM 1659 C C . ILE A 1 237 ? 46.27609 8.88307 32.50089 1.000 56.00598 237 ILE A C 1
ATOM 1660 O O . ILE A 1 237 ? 45.07691 8.94491 32.19857 1.000 44.05491 237 ILE A O 1
ATOM 1665 N N . LEU A 1 238 ? 46.87074 7.72915 32.82903 1.000 52.64996 238 LEU A N 1
ATOM 1666 C CA . LEU A 1 238 ? 46.10759 6.48818 32.85822 1.000 47.81615 238 LEU A CA 1
ATOM 1667 C C . LEU A 1 238 ? 45.16755 6.44708 34.05596 1.000 41.81236 238 LEU A C 1
ATOM 1668 O O . LEU A 1 238 ? 44.02909 5.98053 33.93322 1.000 48.55138 238 LEU A O 1
ATOM 1673 N N A LYS A 1 239 ? 45.63859 6.89189 35.22728 0.472 44.65015 239 LYS A N 1
ATOM 1674 N N B LYS A 1 239 ? 45.61047 6.92851 35.21987 0.528 44.63177 239 LYS A N 1
ATOM 1675 C CA A LYS A 1 239 ? 44.74822 7.05489 36.37231 0.472 46.46815 239 LYS A CA 1
ATOM 1676 C CA B LYS A 1 239 ? 44.69710 7.00319 36.35564 0.528 46.48920 239 LYS A CA 1
ATOM 1677 C C A LYS A 1 239 ? 43.52657 7.87060 35.97791 0.472 47.88099 239 LYS A C 1
ATOM 1678 C C B LYS A 1 239 ? 43.50942 7.90372 36.03893 0.528 47.92843 239 LYS A C 1
ATOM 1679 O O A LYS A 1 239 ? 42.38271 7.43633 36.15932 0.472 45.53642 239 LYS A O 1
ATOM 1680 O O B LYS A 1 239 ? 42.36153 7.56182 36.34961 0.528 45.67305 239 LYS A O 1
ATOM 1691 N N . ALA A 1 240 ? 43.76260 9.05378 35.40453 1.000 41.41281 240 ALA A N 1
ATOM 1692 C CA . ALA A 1 240 ? 42.67079 9.95037 35.05393 1.000 37.93521 240 ALA A CA 1
ATOM 1693 C C . ALA A 1 240 ? 41.75711 9.30712 34.02852 1.000 31.47425 240 ALA A C 1
ATOM 1694 O O . ALA A 1 240 ? 40.53219 9.37117 34.16319 1.000 36.67517 240 ALA A O 1
ATOM 1696 N N . GLU A 1 241 ? 42.33256 8.66156 33.00868 1.000 31.05935 241 GLU A N 1
ATOM 1697 C CA . GLU A 1 241 ? 41.50850 8.01028 32.00288 1.000 30.50217 241 GLU A CA 1
ATOM 1698 C C . GLU A 1 241 ? 40.70594 6.85017 32.59591 1.000 25.49015 241 GLU A C 1
ATOM 1699 O O . GLU A 1 241 ? 39.59478 6.57100 32.13332 1.000 31.18929 241 GLU A O 1
ATOM 1705 N N . GLY A 1 242 ? 41.25215 6.15967 33.59435 1.000 30.30840 242 GLY A N 1
ATOM 1706 C CA . GLY A 1 242 ? 40.50210 5.09203 34.23280 1.000 31.97294 242 GLY A CA 1
ATOM 1707 C C . GLY A 1 242 ? 39.27300 5.61361 34.95111 1.000 28.35548 242 GLY A C 1
ATOM 1708 O O . GLY A 1 242 ? 38.20037 5.00483 34.89457 1.000 22.16951 242 GLY A O 1
ATOM 1709 N N . VAL A 1 243 ? 39.41371 6.75290 35.63247 1.000 22.49034 243 VAL A N 1
ATOM 1710 C CA . VAL A 1 243 ? 38.26482 7.38121 36.28018 1.000 23.89103 243 VAL A CA 1
ATOM 1711 C C . VAL A 1 243 ? 37.24906 7.81499 35.22927 1.000 21.74563 243 VAL A C 1
ATOM 1712 O O . VAL A 1 243 ? 36.03982 7.60453 35.38580 1.000 21.72614 243 VAL A O 1
ATOM 1716 N N . ALA A 1 244 ? 37.73376 8.40010 34.13030 1.000 22.13456 244 ALA A N 1
ATOM 1717 C CA . ALA A 1 244 ? 36.85657 8.84395 33.04971 1.000 19.50046 244 ALA A CA 1
ATOM 1718 C C . ALA A 1 244 ? 36.05893 7.68732 32.47905 1.000 19.32784 244 ALA A C 1
ATOM 1719 O O . ALA A 1 244 ? 34.88001 7.83241 32.14798 1.000 19.87938 244 ALA A O 1
ATOM 1721 N N . LYS A 1 245 ? 36.70550 6.54538 32.29881 1.000 19.12838 245 LYS A N 1
ATOM 1722 C CA . LYS A 1 245 ? 36.00496 5.39715 31.74702 1.000 20.62371 245 LYS A CA 1
ATOM 1723 C C . LYS A 1 245 ? 35.01212 4.83153 32.75836 1.000 20.08617 245 LYS A C 1
ATOM 1724 O O . LYS A 1 245 ? 33.97347 4.29912 32.36303 1.000 19.06855 245 LYS A O 1
ATOM 1730 N N . ALA A 1 246 ? 35.29335 4.98246 34.06388 1.000 18.05599 246 ALA A N 1
ATOM 1731 C CA . ALA A 1 246 ? 34.27380 4.63661 35.05132 1.000 15.44143 246 ALA A CA 1
ATOM 1732 C C . ALA A 1 246 ? 33.08579 5.57475 34.94495 1.000 18.40545 246 ALA A C 1
ATOM 1733 O O . ALA A 1 246 ? 31.93046 5.13643 35.02436 1.000 18.49469 246 ALA A O 1
ATOM 1735 N N . ALA A 1 247 ? 33.34106 6.86603 34.74020 1.000 16.99241 247 ALA A N 1
ATOM 1736 C CA . ALA A 1 247 ? 32.23173 7.80331 34.56783 1.000 17.76276 247 ALA A CA 1
ATOM 1737 C C . ALA A 1 247 ? 31.44286 7.47719 33.30821 1.000 20.50723 247 ALA A C 1
ATOM 1738 O O . ALA A 1 247 ? 30.20415 7.55079 33.29255 1.000 18.22079 247 ALA A O 1
ATOM 1740 N N . LEU A 1 248 ? 32.14205 7.06015 32.25818 1.000 19.05881 248 LEU A N 1
ATOM 1741 C CA . LEU A 1 248 ? 31.46261 6.70156 31.01012 1.000 18.88025 248 LEU A CA 1
ATOM 1742 C C . LEU A 1 248 ? 30.50974 5.53370 31.22603 1.000 22.94562 248 LEU A C 1
ATOM 1743 O O . LEU A 1 248 ? 29.36529 5.55526 30.76844 1.000 18.18516 248 LEU A O 1
ATOM 1748 N N . TYR A 1 249 ? 30.98505 4.48463 31.90851 1.000 19.95864 249 TYR A N 1
ATOM 1749 C CA . TYR A 1 249 ? 30.12060 3.34487 32.20122 1.000 22.02123 249 TYR A CA 1
ATOM 1750 C C . TYR A 1 249 ? 28.90711 3.77702 33.02041 1.000 23.05258 249 TYR A C 1
ATOM 1751 O O . TYR A 1 249 ? 27.76154 3.48842 32.65466 1.000 20.94486 249 TYR A O 1
ATOM 1760 N N . LEU A 1 250 ? 29.13345 4.49659 34.12546 1.000 18.99905 250 LEU A N 1
ATOM 1761 C CA . LEU A 1 250 ? 28.01968 4.85404 35.00195 1.000 17.12592 250 LEU A CA 1
ATOM 1762 C C . LEU A 1 250 ? 27.03553 5.79745 34.32157 1.000 24.07741 250 LEU A C 1
ATOM 1763 O O . LEU A 1 250 ? 25.84355 5.78355 34.65587 1.000 20.25891 250 LEU A O 1
ATOM 1768 N N . ALA A 1 251 ? 27.51449 6.66121 33.42737 1.000 21.57398 251 ALA A N 1
ATOM 1769 C CA . ALA A 1 251 ? 26.62735 7.62341 32.75850 1.000 23.22731 251 ALA A CA 1
ATOM 1770 C C . ALA A 1 251 ? 25.85217 7.00900 31.58817 1.000 29.17585 251 ALA A C 1
ATOM 1771 O O . ALA A 1 251 ? 24.86612 7.60010 31.12841 1.000 24.27679 251 ALA A O 1
ATOM 1773 N N . SER A 1 252 ? 26.30757 5.87532 31.06800 1.000 24.86659 252 SER A N 1
ATOM 1774 C CA . SER A 1 252 ? 25.68812 5.21275 29.93405 1.000 21.52433 252 SER A CA 1
ATOM 1775 C C . SER A 1 252 ? 24.45847 4.43631 30.38433 1.000 24.66677 252 SER A C 1
ATOM 1776 O O . SER A 1 252 ? 24.25483 4.18293 31.57239 1.000 24.06620 252 SER A O 1
ATOM 1779 N N . ASP A 1 253 ? 23.63279 4.03819 29.40616 1.000 24.41608 253 ASP A N 1
ATOM 1780 C CA . ASP A 1 253 ? 22.50281 3.15626 29.69152 1.000 26.07227 253 ASP A CA 1
ATOM 1781 C C . ASP A 1 253 ? 22.93380 1.76292 30.13703 1.000 21.52683 253 ASP A C 1
ATOM 1782 O O . ASP A 1 253 ? 22.10469 1.00392 30.64253 1.000 25.05088 253 ASP A O 1
ATOM 1787 N N A GLU A 1 254 ? 24.19974 1.41326 30.00707 0.536 23.76606 254 GLU A N 1
ATOM 1788 N N B GLU A 1 254 ? 24.20220 1.40417 29.95345 0.464 23.77548 254 GLU A N 1
ATOM 1789 C CA A GLU A 1 254 ? 24.58943 0.11846 30.54969 0.536 26.11360 254 GLU A CA 1
ATOM 1790 C CA B GLU A 1 254 ? 24.69834 0.16251 30.53662 0.464 26.07266 254 GLU A CA 1
ATOM 1791 C C A GLU A 1 254 ? 24.70905 0.11883 32.05849 0.536 23.90606 254 GLU A C 1
ATOM 1792 C C B GLU A 1 254 ? 24.41249 0.10834 32.03359 0.464 24.02455 254 GLU A C 1
ATOM 1793 O O A GLU A 1 254 ? 25.04460 -0.93028 32.62807 0.536 23.35381 254 GLU A O 1
ATOM 1794 O O B GLU A 1 254 ? 24.10246 -0.95931 32.57504 0.464 21.94839 254 GLU A O 1
ATOM 1805 N N . ALA A 1 255 ? 24.46310 1.25396 32.70782 1.000 20.00229 255 ALA A N 1
ATOM 1806 C CA . ALA A 1 255 ? 24.37520 1.32590 34.16053 1.000 20.92493 255 ALA A CA 1
ATOM 1807 C C . ALA A 1 255 ? 23.03640 1.89853 34.62660 1.000 21.33531 255 ALA A C 1
ATOM 1808 O O . ALA A 1 255 ? 22.96661 2.54363 35.67848 1.000 20.32863 255 ALA A O 1
ATOM 1810 N N . ASN A 1 256 ? 21.97532 1.67304 33.84199 1.000 22.94545 256 ASN A N 1
ATOM 1811 C CA . ASN A 1 256 ? 20.60399 2.10183 34.17740 1.000 26.21769 256 ASN A CA 1
ATOM 1812 C C . ASN A 1 256 ? 20.17344 1.74614 35.59258 1.000 27.56364 256 ASN A C 1
ATOM 1813 O O . ASN A 1 256 ? 19.36556 2.46242 36.19250 1.000 34.52905 256 ASN A O 1
ATOM 1818 N N A TYR A 1 257 ? 20.66603 0.63307 36.12710 0.508 25.38549 257 TYR A N 1
ATOM 1819 N N B TYR A 1 257 ? 20.67034 0.63122 36.12903 0.492 25.38943 257 TYR A N 1
ATOM 1820 C CA A TYR A 1 257 ? 20.25882 0.15636 37.44110 0.508 23.95443 257 TYR A CA 1
ATOM 1821 C CA B TYR A 1 257 ? 20.26728 0.12791 37.43739 0.492 23.98164 257 TYR A CA 1
ATOM 1822 C C A TYR A 1 257 ? 21.37653 0.27387 38.47668 0.508 27.91658 257 TYR A C 1
ATOM 1823 C C B TYR A 1 257 ? 21.36495 0.28866 38.49088 0.492 27.91020 257 TYR A C 1
ATOM 1824 O O A TYR A 1 257 ? 21.36733 -0.44497 39.48260 0.508 22.24994 257 TYR A O 1
ATOM 1825 O O B TYR A 1 257 ? 21.33816 -0.39734 39.51912 0.492 22.23861 257 TYR A O 1
ATOM 1842 N N . VAL A 1 258 ? 22.33575 1.17105 38.26209 1.000 23.54476 258 VAL A N 1
ATOM 1843 C CA . VAL A 1 258 ? 23.46337 1.33139 39.17933 1.000 16.40459 258 VAL A CA 1
ATOM 1844 C C . VAL A 1 258 ? 23.29665 2.68323 39.82645 1.000 24.44358 258 VAL A C 1
ATOM 1845 O O . VAL A 1 258 ? 23.40672 3.71632 39.14349 1.000 20.76011 258 VAL A O 1
ATOM 1849 N N . SER A 1 259 ? 23.00663 2.67589 41.13796 1.000 23.20681 259 SER A N 1
ATOM 1850 C CA . SER A 1 259 ? 22.87421 3.90915 41.90816 1.000 18.25817 259 SER A CA 1
ATOM 1851 C C . SER A 1 259 ? 23.33308 3.67609 43.34997 1.000 21.95378 259 SER A C 1
ATOM 1852 O O . SER A 1 259 ? 23.21307 2.56943 43.89351 1.000 22.20407 259 SER A O 1
ATOM 1855 N N . GLY A 1 260 ? 23.84078 4.72942 43.96386 1.000 19.71429 260 GLY A N 1
ATOM 1856 C CA . GLY A 1 260 ? 24.37688 4.66719 45.32027 1.000 20.25250 260 GLY A CA 1
ATOM 1857 C C . GLY A 1 260 ? 25.77431 4.08077 45.44168 1.000 28.76775 260 GLY A C 1
ATOM 1858 O O . GLY A 1 260 ? 26.21268 3.79169 46.55171 1.000 26.67157 260 GLY A O 1
ATOM 1859 N N . LEU A 1 261 ? 26.50022 3.91444 44.34639 1.000 19.78695 261 LEU A N 1
ATOM 1860 C CA . LEU A 1 261 ? 27.82284 3.29102 44.36373 1.000 21.57697 261 LEU A CA 1
ATOM 1861 C C . LEU A 1 261 ? 28.90965 4.33166 44.46365 1.000 23.28274 261 LEU A C 1
ATOM 1862 O O . LEU A 1 261 ? 28.79988 5.41482 43.89771 1.000 25.09836 261 LEU A O 1
ATOM 1867 N N . ASN A 1 262 ? 30.00276 3.96962 45.12393 1.000 19.68806 262 ASN A N 1
ATOM 1868 C CA . ASN A 1 262 ? 31.24266 4.74323 45.05268 1.000 22.92174 262 ASN A CA 1
ATOM 1869 C C . ASN A 1 262 ? 32.20130 3.86982 44.27009 1.000 23.04079 262 ASN A C 1
ATOM 1870 O O . ASN A 1 262 ? 32.78909 2.92716 44.81735 1.000 19.46673 262 ASN A O 1
ATOM 1875 N N . LEU A 1 263 ? 32.35840 4.16285 42.99234 1.000 18.17513 263 LEU A N 1
ATOM 1876 C CA . LEU A 1 263 ? 33.18185 3.32238 42.13235 1.000 16.75976 263 LEU A CA 1
ATOM 1877 C C . LEU A 1 263 ? 34.62874 3.79540 42.25139 1.000 23.85882 263 LEU A C 1
ATOM 1878 O O . LEU A 1 263 ? 35.06301 4.69479 41.52628 1.000 23.51400 263 LEU A O 1
ATOM 1883 N N . VAL A 1 264 ? 35.40065 3.13255 43.11479 1.000 21.76872 264 VAL A N 1
ATOM 1884 C CA . VAL A 1 264 ? 36.78456 3.50948 43.36973 1.000 21.19410 264 VAL A CA 1
ATOM 1885 C C . VAL A 1 264 ? 37.70227 2.87913 42.32998 1.000 24.19835 264 VAL A C 1
ATOM 1886 O O . VAL A 1 264 ? 37.63507 1.67482 42.06428 1.000 23.62815 264 VAL A O 1
ATOM 1890 N N . VAL A 1 265 ? 38.58914 3.68981 41.77058 1.000 18.04147 265 VAL A N 1
ATOM 1891 C CA . VAL A 1 265 ? 39.51027 3.28978 40.71210 1.000 20.58470 265 VAL A CA 1
ATOM 1892 C C . VAL A 1 265 ? 40.89746 3.49840 41.29633 1.000 28.58178 265 VAL A C 1
ATOM 1893 O O . VAL A 1 265 ? 41.47561 4.57353 41.16443 1.000 28.30899 265 VAL A O 1
ATOM 1897 N N . ASP A 1 266 ? 41.43257 2.48286 41.96801 1.000 29.98820 266 ASP A N 1
ATOM 1898 C CA . ASP A 1 266 ? 42.70864 2.67572 42.64122 1.000 34.85219 266 ASP A CA 1
ATOM 1899 C C . ASP A 1 266 ? 43.58903 1.43742 42.58495 1.000 40.88942 266 ASP A C 1
ATOM 1900 O O . ASP A 1 266 ? 44.52031 1.32436 43.39086 1.000 42.61463 266 ASP A O 1
ATOM 1905 N N . GLY A 1 267 ? 43.30329 0.49720 41.67731 1.000 36.84529 267 GLY A N 1
ATOM 1906 C CA . GLY A 1 267 ? 44.07340 -0.73526 41.59632 1.000 37.00121 267 GLY A CA 1
ATOM 1907 C C . GLY A 1 267 ? 43.99729 -1.60275 42.83108 1.000 42.11268 267 GLY A C 1
ATOM 1908 O O . GLY A 1 267 ? 44.82823 -2.49989 43.00548 1.000 43.61434 267 GLY A O 1
ATOM 1909 N N . GLY A 1 268 ? 43.03193 -1.35204 43.71249 1.000 35.06675 268 GLY A N 1
ATOM 1910 C CA . GLY A 1 268 ? 42.95399 -2.08741 44.95757 1.000 35.95476 268 GLY A CA 1
ATOM 1911 C C . GLY A 1 268 ? 43.83635 -1.54434 46.05674 1.000 43.00615 268 GLY A C 1
ATOM 1912 O O . GLY A 1 268 ? 43.96277 -2.18732 47.10515 1.000 38.40565 268 GLY A O 1
ATOM 1913 N N . PHE A 1 269 ? 44.43642 -0.36877 45.85953 1.000 40.48684 269 PHE A N 1
ATOM 1914 C CA . PHE A 1 269 ? 45.37382 0.15298 46.85201 1.000 46.23285 269 PHE A CA 1
ATOM 1915 C C . PHE A 1 269 ? 44.74101 0.28313 48.23658 1.000 54.58094 269 PHE A C 1
ATOM 1916 O O . PHE A 1 269 ? 45.41332 0.04997 49.24813 1.000 52.28036 269 PHE A O 1
ATOM 1924 N N . SER A 1 270 ? 43.45296 0.60080 48.31382 1.000 46.21564 270 SER A N 1
ATOM 1925 C CA . SER A 1 270 ? 42.86459 0.94875 49.59695 1.000 46.01676 270 SER A CA 1
ATOM 1926 C C . SER A 1 270 ? 42.38587 -0.24385 50.43218 1.000 45.25137 270 SER A C 1
ATOM 1927 O O . SER A 1 270 ? 41.95607 -0.02544 51.56971 1.000 43.17989 270 SER A O 1
ATOM 1930 N N . VAL A 1 271 ? 42.41739 -1.48810 49.93309 1.000 50.79625 271 VAL A N 1
ATOM 1931 C CA . VAL A 1 271 ? 41.82850 -2.56605 50.73841 1.000 51.27280 271 VAL A CA 1
ATOM 1932 C C . VAL A 1 271 ? 42.79794 -3.14170 51.77487 1.000 60.33509 271 VAL A C 1
ATOM 1933 O O . VAL A 1 271 ? 42.34271 -3.71624 52.78666 1.000 46.98279 271 VAL A O 1
ATOM 1937 N N . VAL A 1 272 ? 44.10623 -2.96472 51.58727 1.000 42.47225 272 VAL A N 1
ATOM 1938 C CA . VAL A 1 272 ? 45.09011 -3.59270 52.48044 1.000 70.85507 272 VAL A CA 1
ATOM 1939 C C . VAL A 1 272 ? 45.38227 -2.76304 53.74528 1.000 65.53316 272 VAL A C 1
ATOM 1940 O O . VAL A 1 272 ? 45.92940 -1.65857 53.68506 1.000 61.77115 272 VAL A O 1
#

B-factor: mean 32.03, std 14.76, range [13.26, 121.44]

Radius of gyration: 16.71 Å; Cα contacts (8 Å, |Δi|>4): 545; chains: 1; bounding box: 48×36×46 Å

Secondary structure (DSSP, 8-state):
--TTTT-EEEEETTTSHHHHHHHHHHHHTT-EEEEEES-HHHHHHHHHHH-TTEEEEE--TT-HHHHHHHHHHHHHHHS---EEEE---EESSTT--GGG--HHHHHHHIIIIIIHHHHHHHHHHHHHHHHT-EEEEEE---SS--GGGS-HHHHHHHHHHHHHHHHHHHHHGGGTEEEEEEEESS--TT-EESSHHHHHHHHHHHHHS--HHHHHHHHHHHHHHHHHHHSGGGTT--S-EEEESTTGGG-

Sequence (251 aa):
SKRRLEEGKVAIITGGASGIGASSTVQLFHENGAKVVIADIQDDDLGQAIANKLGKNVCYIHCDVSNEDDIINLVDTTVAKYGKLDIMYNNAGIIDRPFFGSILDTTKSDLEERVLGVNLVGAFLGAKHAARRVMVPQKKKKGCILFTASACCTAIAGLSTHAYAVSKYGIVGLAKKNLAAELGQHGIRVNCVSPYGVVTGIGGVSEVDVAVVEAMLSEVGNLKGQILKKAEGVAKAALYLASDEEANYYVSGLNLVVDGGFSVV

Nearest PDB structures (foldseek):
  8r0d-assembly1_A  TM=1.004E+00  e=6.983E-53  synthetic construct
  8r0c-assembly1_C  TM=9.189E-01  e=6.753E-41  synthetic construct
  8r0c-assembly1_D  TM=9.227E-01  e=4.890E-40  synthetic construct
  8r0c-assembly1_B  TM=9.393E-01  e=9.248E-39  synthetic construct
  8r0c-assembly1_A  TM=9.351E-01  e=3.070E-38  synthetic construct

Foldseek 3Di:
DQLQALAEEEFELLLDFLNVLLQVVNLVNHYQYEYEYQPCVSQQVSQVVSDDSYHYAYAQLLDLVRLLVSVVVSCVVRVAHAEYELEAFAAEAAQDDPVPDDPVRLCVRLSRQANSLVSNVVVNCVGVLVVLHHEYEYEAADPADCCNGTHPSRNVSRVNVLVVQQVCCVVSVVSQYAGEYQYEHGDAPSHHYPDVVRNVVSVVVDVVPDDPVGSVVSSNQSSVVVSCCSGVVNSPDHSYHHYRYVCPPPD